Protein AF-A0A2U1V510-F1 (afdb_monomer_lite)

Organism: NCBI:txid568898

pLDDT: mean 92.37, std 9.39, range [43.78, 98.94]

Foldseek 3Di:
DAFEEAEPDLCPVCQVLLCVLLQHHGQEYEDEFAQQALCRLLVRLLCVLPPRCLPPPHAYAYERELHHPPDALQCLLVLVCLVSLLSSLCSCVVRGPDPAAHHYEYLAQLLDDPHRNNCVVVLSSLLSNLQSSQVSNVVNHPRYAYEDEHELDDDGDDSVSNDNDLVRHQEHEYEEEADVVVFPPDQLRSLVCQCPRPCHDVVSQVVQVVSVHAYEHSEYFYDALPNLLNLLVVLCSCVVGRYHYHYYHLDPVVHHGNLSVCPSVNVSVSNSVRRSDPPPPPPLQLLLQLLLDPVSLVVPQLDRVVSSVCCSNPVVVVVHDSRSADLQLLCVVDVVSCVVPPRDSSVSSNCCSVPVVVVVRGSPDPD

Secondary structure (DSSP, 8-state):
--EEEEE--S-GGGHHHHHHHHTS--SEEEEE---SSHHHHHHHHHHIIIIISTT--SEEEEE--SS-TT--HHHHHTTTTHHHHHHHHHHHHHT-SSSS-EEEEESTTTTSSSSTT--TT-HHHHHHHHHHHHHHHHTT-TTEEEEEEEE--SS---GGGG---TTT-SEEEEEEEE-TTTS-S-HHHHHHHHHHSTTSHHHHHHHHHTTT--EEEEEEEE-STT-HHHHHHHHHHHHHTTEEEEEEE---SSS----TTSSSHHHHHHHHHHHS-TT------HHHHHHT-HHHHHHHSS-HHHHHHHIIIIITTTT--S-SS-HHHHHHH-HHHHHHHTT-HHHHHHHIIIIITTTT---S---

Radius of gyration: 23.6 Å; chains: 1; bounding box: 66×41×68 Å

Structure (mmCIF, N/CA/C/O backbone):
data_AF-A0A2U1V510-F1
#
_entry.id   AF-A0A2U1V510-F1
#
loop_
_atom_site.group_PDB
_atom_site.id
_atom_site.type_symbol
_atom_site.label_atom_id
_atom_site.label_alt_id
_atom_site.label_comp_id
_atom_site.label_asym_id
_atom_site.label_entity_id
_atom_site.label_seq_id
_atom_site.pdbx_PDB_ins_code
_atom_site.Cartn_x
_atom_site.Cartn_y
_atom_site.Cartn_z
_atom_site.occupancy
_atom_site.B_iso_or_equiv
_atom_site.auth_seq_id
_atom_site.auth_comp_id
_atom_site.auth_asym_id
_atom_site.auth_atom_id
_atom_site.pdbx_PDB_model_num
ATOM 1 N N . MET A 1 1 ? -4.957 -11.998 9.331 1.00 77.25 1 MET A N 1
ATOM 2 C CA . MET A 1 1 ? -4.411 -10.864 10.100 1.00 77.25 1 MET A CA 1
ATOM 3 C C . MET A 1 1 ? -3.432 -10.185 9.178 1.00 77.25 1 MET A C 1
ATOM 5 O O . MET A 1 1 ? -2.563 -10.874 8.658 1.00 77.25 1 MET A O 1
ATOM 9 N N . THR A 1 2 ? -3.641 -8.901 8.938 1.00 93.25 2 THR A N 1
ATOM 10 C CA . THR A 1 2 ? -2.838 -8.077 8.035 1.00 93.25 2 THR A CA 1
ATOM 11 C C . THR A 1 2 ? -1.420 -7.946 8.567 1.00 93.25 2 THR A C 1
ATOM 13 O O . THR A 1 2 ? -1.242 -7.601 9.737 1.00 93.25 2 THR A O 1
ATOM 16 N N . GLN A 1 3 ? -0.421 -8.228 7.734 1.00 95.19 3 GLN A N 1
ATOM 17 C CA . GLN A 1 3 ? 0.977 -8.048 8.122 1.00 95.19 3 GLN A CA 1
ATOM 18 C C . GLN A 1 3 ? 1.302 -6.559 8.295 1.00 95.19 3 GLN A C 1
ATOM 20 O O . GLN A 1 3 ? 0.881 -5.724 7.489 1.00 95.19 3 GLN A O 1
ATOM 25 N N . LEU A 1 4 ? 2.055 -6.233 9.344 1.00 96.06 4 LEU A N 1
ATOM 26 C CA . LEU A 1 4 ? 2.541 -4.891 9.640 1.00 96.06 4 LEU A CA 1
ATOM 27 C C . LEU A 1 4 ? 3.957 -4.716 9.100 1.00 96.06 4 LEU A C 1
ATOM 29 O O . LEU A 1 4 ? 4.907 -5.294 9.622 1.00 96.06 4 LEU A O 1
ATOM 33 N N . GLY A 1 5 ? 4.075 -3.874 8.088 1.00 97.12 5 GLY A N 1
ATOM 34 C CA . GLY A 1 5 ? 5.316 -3.429 7.487 1.00 97.12 5 GLY A CA 1
ATOM 35 C C . GLY A 1 5 ? 5.720 -2.026 7.904 1.00 97.12 5 GLY A C 1
ATOM 36 O O . GLY A 1 5 ? 4.925 -1.249 8.447 1.00 97.12 5 GLY A O 1
ATOM 37 N N . VAL A 1 6 ? 6.968 -1.686 7.605 1.00 97.81 6 VAL A N 1
ATOM 38 C CA . VAL A 1 6 ? 7.490 -0.330 7.765 1.00 97.81 6 VAL A CA 1
ATOM 39 C C . VAL A 1 6 ? 8.482 0.006 6.656 1.00 97.81 6 VAL A C 1
ATOM 41 O O . VAL A 1 6 ? 9.314 -0.821 6.272 1.00 97.81 6 VAL A O 1
ATOM 44 N N . TYR A 1 7 ? 8.429 1.249 6.188 1.00 97.69 7 TYR A N 1
ATOM 45 C CA . TYR A 1 7 ? 9.490 1.882 5.420 1.00 97.69 7 TYR A CA 1
ATOM 46 C C . TYR A 1 7 ? 10.320 2.785 6.333 1.00 97.69 7 TYR A C 1
ATOM 48 O O . TYR A 1 7 ? 9.788 3.700 6.959 1.00 97.69 7 TYR A O 1
ATOM 56 N N . LEU A 1 8 ? 11.633 2.550 6.376 1.00 96.31 8 LEU A N 1
ATOM 57 C CA . LEU A 1 8 ? 12.596 3.317 7.184 1.00 96.31 8 LEU A CA 1
ATOM 58 C C . LEU A 1 8 ? 13.652 4.026 6.312 1.00 96.31 8 LEU A C 1
ATOM 60 O O . LEU A 1 8 ? 14.678 4.501 6.808 1.00 96.31 8 LEU A O 1
ATOM 64 N N . GLY A 1 9 ? 13.443 4.069 4.991 1.00 93.12 9 GLY A N 1
ATOM 65 C CA . GLY A 1 9 ? 14.487 4.431 4.030 1.00 93.12 9 GLY A CA 1
ATOM 66 C C . GLY A 1 9 ? 15.658 3.451 4.052 1.00 93.12 9 GLY A C 1
ATOM 67 O O . GLY A 1 9 ? 15.571 2.372 4.622 1.00 93.12 9 GLY A O 1
ATOM 68 N N . ASN A 1 10 ? 16.803 3.828 3.480 1.00 93.38 10 ASN A N 1
ATOM 69 C CA . ASN A 1 10 ? 18.007 2.983 3.468 1.00 93.38 10 ASN A CA 1
ATOM 70 C C . ASN A 1 10 ? 18.758 3.001 4.820 1.00 93.38 10 ASN A C 1
ATOM 72 O O . ASN A 1 10 ? 19.954 3.306 4.877 1.00 93.38 10 ASN A O 1
ATOM 76 N N . ARG A 1 11 ? 18.039 2.762 5.926 1.00 93.12 11 ARG A N 1
ATOM 77 C CA . ARG A 1 11 ? 18.507 2.940 7.311 1.00 93.12 11 ARG A CA 1
ATOM 78 C C . ARG A 1 11 ? 18.159 1.729 8.195 1.00 93.12 11 ARG A C 1
ATOM 80 O O . ARG A 1 11 ? 17.389 1.871 9.143 1.00 93.12 11 ARG A O 1
ATOM 87 N N . PRO A 1 12 ? 18.751 0.546 7.960 1.00 93.44 12 PRO A N 1
ATOM 88 C CA . PRO A 1 12 ? 18.482 -0.651 8.766 1.00 93.44 12 PRO A CA 1
ATOM 89 C C . PRO A 1 12 ? 18.772 -0.464 10.262 1.00 93.44 12 PRO A C 1
ATOM 91 O O . PRO A 1 12 ? 18.131 -1.089 11.102 1.00 93.44 12 PRO A O 1
ATOM 94 N N . GLN A 1 13 ? 19.689 0.440 10.622 1.00 92.94 13 GLN A N 1
ATOM 95 C CA . GLN A 1 13 ? 19.982 0.774 12.018 1.00 92.94 13 GLN A CA 1
ATOM 96 C C . GLN A 1 13 ? 18.810 1.424 12.774 1.00 92.94 13 GLN A C 1
ATOM 98 O O . GLN A 1 13 ? 18.837 1.447 14.003 1.00 92.94 13 GLN A O 1
ATOM 103 N N . ASP A 1 14 ? 17.811 1.963 12.069 1.00 94.81 14 ASP A N 1
ATOM 104 C CA . ASP A 1 14 ? 16.636 2.579 12.689 1.00 94.81 14 ASP A CA 1
ATOM 105 C C . ASP A 1 14 ? 15.584 1.519 13.084 1.00 94.81 14 ASP A C 1
ATOM 107 O O . ASP A 1 14 ? 14.744 1.794 13.940 1.00 94.81 14 ASP A O 1
ATOM 111 N N . LEU A 1 15 ? 15.650 0.294 12.536 1.00 95.81 15 LEU A N 1
ATOM 112 C CA . LEU A 1 15 ? 14.650 -0.752 12.782 1.00 95.81 15 LEU A CA 1
ATOM 113 C C . LEU A 1 15 ? 14.536 -1.163 14.261 1.00 95.81 15 LEU A C 1
ATOM 115 O O . LEU A 1 15 ? 13.413 -1.164 14.762 1.00 95.81 15 LEU A O 1
ATOM 119 N N . PRO A 1 16 ? 15.627 -1.452 15.004 1.00 95.56 16 PRO A N 1
ATOM 120 C CA . PRO A 1 16 ? 15.497 -1.816 16.416 1.00 95.56 16 PRO A CA 1
ATOM 121 C C . PRO A 1 16 ? 14.841 -0.715 17.258 1.00 95.56 16 PRO A C 1
ATOM 123 O O . PRO A 1 16 ? 14.064 -1.014 18.158 1.00 95.56 16 PRO A O 1
ATOM 126 N N . ALA A 1 17 ? 15.121 0.557 16.949 1.00 95.94 17 ALA A N 1
ATOM 127 C CA . ALA A 1 17 ? 14.507 1.688 17.639 1.00 95.94 17 ALA A CA 1
ATOM 128 C C . ALA A 1 17 ? 13.016 1.825 17.291 1.00 95.94 17 ALA A C 1
ATOM 130 O O . ALA A 1 17 ? 12.212 2.126 18.171 1.00 95.94 17 ALA A O 1
ATOM 131 N N . PHE A 1 18 ? 12.642 1.569 16.033 1.00 97.38 18 PHE A N 1
ATOM 132 C CA . PHE A 1 18 ? 11.244 1.537 15.608 1.00 97.38 18 PHE A CA 1
ATOM 133 C C . PHE A 1 18 ? 10.465 0.409 16.299 1.00 97.38 18 PHE A C 1
ATOM 135 O O . PHE A 1 18 ? 9.392 0.662 16.839 1.00 97.38 18 PHE A O 1
ATOM 142 N N . GLU A 1 19 ? 10.999 -0.815 16.336 1.00 96.56 19 GLU A N 1
ATOM 143 C CA . GLU A 1 19 ? 10.346 -1.962 16.990 1.00 96.56 19 GLU A CA 1
ATOM 144 C C . GLU A 1 19 ? 10.261 -1.785 18.518 1.00 96.56 19 GLU A C 1
ATOM 146 O O . GLU A 1 19 ? 9.246 -2.133 19.125 1.00 96.56 19 GLU A O 1
ATOM 151 N N . GLU A 1 20 ? 11.280 -1.187 19.151 1.00 96.69 20 GLU A N 1
ATOM 152 C CA . GLU A 1 20 ? 11.234 -0.815 20.573 1.00 96.69 20 GLU A CA 1
ATOM 153 C C . GLU A 1 20 ? 10.148 0.235 20.844 1.00 96.69 20 GLU A C 1
ATOM 155 O O . GLU A 1 20 ? 9.368 0.085 21.786 1.00 96.69 20 GLU A O 1
ATOM 160 N N . TRP A 1 21 ? 10.060 1.270 20.002 1.00 97.00 21 TRP A N 1
ATOM 161 C CA . TRP A 1 21 ? 9.021 2.298 20.086 1.00 97.00 21 TRP A CA 1
ATOM 162 C C . TRP A 1 21 ? 7.616 1.724 19.865 1.00 97.00 21 TRP A C 1
ATOM 164 O O . TRP A 1 21 ? 6.688 2.061 20.603 1.00 97.00 21 TRP A O 1
ATOM 174 N N . LEU A 1 22 ? 7.467 0.833 18.884 1.00 96.75 22 LEU A N 1
ATOM 175 C CA . LEU A 1 22 ? 6.211 0.159 18.571 1.00 96.75 22 LEU A CA 1
ATOM 176 C C . LEU A 1 22 ? 5.819 -0.863 19.647 1.00 96.75 22 LEU A C 1
ATOM 178 O O . LEU A 1 22 ? 4.643 -1.174 19.791 1.00 96.75 22 LEU A O 1
ATOM 182 N N . GLY A 1 23 ? 6.776 -1.401 20.403 1.00 94.81 23 GLY A N 1
ATOM 183 C CA . GLY A 1 23 ? 6.532 -2.435 21.410 1.00 94.81 23 GLY A CA 1
ATOM 184 C C . GLY A 1 23 ? 6.307 -3.837 20.832 1.00 94.81 23 GLY A C 1
ATOM 185 O O . GLY A 1 23 ? 5.919 -4.743 21.573 1.00 94.81 23 GLY A O 1
ATOM 186 N N . ARG A 1 24 ? 6.561 -4.034 19.532 1.00 93.69 24 ARG A N 1
ATOM 187 C CA . ARG A 1 24 ? 6.571 -5.339 18.855 1.00 93.69 24 ARG A CA 1
ATOM 188 C C . ARG A 1 24 ? 7.471 -5.309 17.625 1.00 93.69 24 ARG A C 1
ATOM 190 O O . ARG A 1 24 ? 7.747 -4.251 17.066 1.00 93.69 24 ARG A O 1
ATOM 197 N N . GLU A 1 25 ? 7.846 -6.498 17.177 1.00 94.75 25 GLU A N 1
ATOM 198 C CA . GLU A 1 25 ? 8.504 -6.688 15.889 1.00 94.75 25 GLU A CA 1
ATOM 199 C C . GLU A 1 25 ? 7.531 -6.425 14.730 1.00 94.75 25 GLU A C 1
ATOM 201 O O . GLU A 1 25 ? 6.331 -6.736 14.829 1.00 94.75 25 GLU A O 1
ATOM 206 N N . VAL A 1 26 ? 8.057 -5.854 13.644 1.00 95.38 26 VAL A N 1
ATOM 207 C CA . VAL A 1 26 ? 7.337 -5.744 12.368 1.00 95.38 26 VAL A CA 1
ATOM 208 C C . VAL A 1 26 ? 7.351 -7.092 11.652 1.00 95.38 26 VAL A C 1
ATOM 210 O O . VAL A 1 26 ? 8.260 -7.898 11.842 1.00 95.38 26 VAL A O 1
ATOM 213 N N . ASP A 1 27 ? 6.345 -7.342 10.822 1.00 94.25 27 ASP A N 1
ATOM 214 C CA . ASP A 1 27 ? 6.225 -8.586 10.064 1.00 94.25 27 ASP A CA 1
ATOM 215 C C . ASP A 1 27 ? 7.080 -8.538 8.781 1.00 94.25 27 ASP A C 1
ATOM 217 O O . ASP A 1 27 ? 7.634 -9.556 8.365 1.00 94.25 27 ASP A O 1
ATOM 221 N N . ASN A 1 28 ? 7.236 -7.355 8.174 1.00 94.38 28 ASN A N 1
ATOM 222 C CA . ASN A 1 28 ? 8.034 -7.161 6.962 1.00 94.38 28 ASN A CA 1
ATOM 223 C C . ASN A 1 28 ? 8.642 -5.746 6.860 1.00 94.38 28 ASN A C 1
ATOM 225 O O . ASN A 1 28 ? 8.325 -4.842 7.635 1.00 94.38 28 ASN A O 1
ATOM 229 N N . ILE A 1 29 ? 9.564 -5.576 5.913 1.00 95.75 29 ILE A N 1
ATOM 230 C CA . ILE A 1 29 ? 10.258 -4.317 5.629 1.00 95.75 29 ILE A CA 1
ATOM 231 C C . ILE A 1 29 ? 9.987 -3.925 4.185 1.00 95.75 29 ILE A C 1
ATOM 233 O O . ILE A 1 29 ? 10.215 -4.707 3.259 1.00 95.75 29 ILE A O 1
ATOM 237 N N . HIS A 1 30 ? 9.556 -2.687 3.988 1.00 97.12 30 HIS A N 1
ATOM 238 C CA . HIS A 1 30 ? 9.382 -2.118 2.662 1.00 97.12 30 HIS A CA 1
ATOM 239 C C . HIS A 1 30 ? 10.712 -1.575 2.139 1.00 97.12 30 HIS A C 1
ATOM 241 O O . HIS A 1 30 ? 11.371 -0.755 2.781 1.00 97.12 30 HIS A O 1
ATOM 247 N N . VAL A 1 31 ? 11.128 -2.064 0.970 1.00 96.69 31 VAL A N 1
ATOM 248 C CA . VAL A 1 31 ? 12.430 -1.767 0.363 1.00 96.69 31 VAL A CA 1
ATOM 249 C C . VAL A 1 31 ? 12.231 -1.213 -1.040 1.00 96.69 31 VAL A C 1
ATOM 251 O O . VAL A 1 31 ? 11.612 -1.851 -1.890 1.00 96.69 31 VAL A O 1
ATOM 254 N N . VAL A 1 32 ? 12.809 -0.043 -1.311 1.00 96.94 32 VAL A N 1
ATOM 255 C CA . VAL A 1 32 ? 12.663 0.662 -2.591 1.00 96.94 32 VAL A CA 1
ATOM 256 C C . VAL A 1 32 ? 14.000 0.697 -3.328 1.00 96.94 32 VAL A C 1
ATOM 258 O O . VAL A 1 32 ? 15.039 1.035 -2.758 1.00 96.94 32 VAL A O 1
ATOM 261 N N . SER A 1 33 ? 13.986 0.330 -4.610 1.00 97.69 33 SER A N 1
ATOM 262 C CA . SER A 1 33 ? 15.166 0.415 -5.481 1.00 97.69 33 SER A CA 1
ATOM 263 C C . SER A 1 33 ? 15.243 1.753 -6.222 1.00 97.69 33 SER A C 1
ATOM 265 O O . SER A 1 33 ? 14.228 2.391 -6.497 1.00 97.69 33 SER A O 1
ATOM 267 N N . GLY A 1 34 ? 16.462 2.165 -6.571 1.00 97.62 34 GLY A N 1
ATOM 268 C CA . GLY A 1 34 ? 16.728 3.350 -7.379 1.00 97.62 34 GLY A CA 1
ATOM 269 C C . GLY A 1 34 ? 16.206 3.214 -8.811 1.00 97.62 34 GLY A C 1
ATOM 270 O O . GLY A 1 34 ? 15.991 2.118 -9.323 1.00 97.62 34 GLY A O 1
ATOM 271 N N . PHE A 1 35 ? 15.984 4.347 -9.472 1.00 97.56 35 PHE A N 1
ATOM 272 C CA . PHE A 1 35 ? 15.441 4.407 -10.834 1.00 97.56 35 PHE A CA 1
ATOM 273 C C . PHE A 1 35 ? 16.129 5.456 -11.715 1.00 97.56 35 PHE A C 1
ATOM 275 O O . PHE A 1 35 ? 15.591 5.846 -12.750 1.00 97.56 35 PHE A O 1
ATOM 282 N N . GLN A 1 36 ? 17.328 5.923 -11.357 1.00 98.31 36 GLN A N 1
ATOM 283 C CA . GLN A 1 36 ? 18.041 6.948 -12.133 1.00 98.31 36 GLN A CA 1
ATOM 284 C C . GLN A 1 36 ? 18.541 6.433 -13.488 1.00 98.31 36 GLN A C 1
ATOM 286 O O . GLN A 1 36 ? 18.708 7.197 -14.435 1.00 98.31 36 GLN A O 1
ATOM 291 N N . SER A 1 37 ? 18.814 5.133 -13.587 1.00 98.69 37 SER A N 1
ATOM 292 C CA . SER A 1 37 ? 19.215 4.440 -14.812 1.00 98.69 37 SER A CA 1
ATOM 293 C C . SER A 1 37 ? 19.067 2.929 -14.624 1.00 98.69 37 SER A C 1
ATOM 295 O O . SER A 1 37 ? 18.834 2.460 -13.513 1.00 98.69 37 SER A O 1
ATOM 297 N N . TRP A 1 38 ? 19.265 2.136 -15.680 1.00 98.62 38 TRP A N 1
ATOM 298 C CA . TRP A 1 38 ? 19.317 0.674 -15.540 1.00 98.62 38 TRP A CA 1
ATOM 299 C C . TRP A 1 38 ? 20.442 0.193 -14.620 1.00 98.62 38 TRP A C 1
ATOM 301 O O . TRP A 1 38 ? 20.249 -0.784 -13.906 1.00 98.62 38 TRP A O 1
ATOM 311 N N . ALA A 1 39 ? 21.600 0.861 -14.647 1.00 98.62 39 ALA A N 1
ATOM 312 C CA . ALA A 1 39 ? 22.710 0.522 -13.761 1.00 98.62 39 ALA A CA 1
ATOM 313 C C . ALA A 1 39 ? 22.334 0.804 -12.302 1.00 98.62 39 ALA A C 1
ATOM 315 O O . ALA A 1 39 ? 22.464 -0.081 -11.470 1.00 98.62 39 ALA A O 1
ATOM 316 N N . ASP A 1 40 ? 21.776 1.990 -12.034 1.00 98.69 40 ASP A N 1
ATOM 317 C CA . ASP A 1 40 ? 21.287 2.377 -10.705 1.00 98.69 40 ASP A CA 1
ATOM 318 C C . ASP A 1 40 ? 20.252 1.382 -10.169 1.00 98.69 40 ASP A C 1
ATOM 320 O O . ASP A 1 40 ? 20.451 0.823 -9.100 1.00 98.69 40 ASP A O 1
ATOM 324 N N . LEU A 1 41 ? 19.218 1.069 -10.958 1.00 98.69 41 LEU A N 1
ATOM 325 C CA . LEU A 1 41 ? 18.172 0.118 -10.580 1.00 98.69 41 LEU A CA 1
ATOM 326 C C . LEU A 1 41 ? 18.735 -1.261 -10.212 1.00 98.69 41 LEU A C 1
ATOM 328 O O . LEU A 1 41 ? 18.413 -1.810 -9.156 1.00 98.69 41 LEU A O 1
ATOM 332 N N . ILE A 1 42 ? 19.588 -1.830 -11.065 1.00 98.69 42 ILE A N 1
ATOM 333 C CA . ILE A 1 42 ? 20.169 -3.159 -10.837 1.00 98.69 42 ILE A CA 1
ATOM 334 C C . ILE A 1 42 ? 21.120 -3.140 -9.636 1.00 98.69 42 ILE A C 1
ATOM 336 O O . ILE A 1 42 ? 21.042 -4.023 -8.777 1.00 98.69 42 ILE A O 1
ATOM 340 N N . ASP A 1 43 ? 22.000 -2.142 -9.550 1.00 98.50 43 ASP A N 1
ATOM 341 C CA . ASP A 1 43 ? 23.005 -2.060 -8.493 1.00 98.50 43 ASP A CA 1
ATOM 342 C C . ASP A 1 43 ? 22.367 -1.765 -7.133 1.00 98.50 43 ASP A C 1
ATOM 344 O O . ASP A 1 43 ? 22.734 -2.411 -6.152 1.00 98.50 43 ASP A O 1
ATOM 348 N N . SER A 1 44 ? 21.356 -0.892 -7.065 1.00 98.44 44 SER A N 1
ATOM 349 C CA . SER A 1 44 ? 20.613 -0.638 -5.827 1.00 98.44 44 SER A CA 1
ATOM 350 C C . SER A 1 44 ? 19.803 -1.853 -5.387 1.00 98.44 44 SER A C 1
ATOM 352 O O . SER A 1 44 ? 19.780 -2.161 -4.201 1.00 98.44 44 SER A O 1
ATOM 354 N N . THR A 1 45 ? 19.182 -2.585 -6.326 1.00 98.19 45 THR A N 1
ATOM 355 C CA . THR A 1 45 ? 18.449 -3.824 -5.999 1.00 98.19 45 THR A CA 1
ATOM 356 C C . THR A 1 45 ? 19.408 -4.849 -5.398 1.00 98.19 45 THR A C 1
ATOM 358 O O . THR A 1 45 ? 19.129 -5.448 -4.359 1.00 98.19 45 THR A O 1
ATOM 361 N N . ARG A 1 46 ? 20.583 -5.017 -6.021 1.00 97.75 46 ARG A N 1
ATOM 362 C CA . ARG A 1 46 ? 21.631 -5.919 -5.535 1.00 97.75 46 ARG A CA 1
ATOM 363 C C . ARG A 1 46 ? 22.141 -5.501 -4.165 1.00 97.75 46 ARG A C 1
ATOM 365 O O . ARG A 1 46 ? 22.248 -6.353 -3.292 1.00 97.75 46 ARG A O 1
ATOM 372 N N . TRP A 1 47 ? 22.445 -4.223 -3.984 1.00 97.62 47 TRP A N 1
ATOM 373 C CA . TRP A 1 47 ? 22.940 -3.685 -2.723 1.00 97.62 47 TRP A CA 1
ATOM 374 C C . TRP A 1 47 ? 21.917 -3.851 -1.596 1.00 97.62 47 TRP A C 1
ATOM 376 O O . TRP A 1 47 ? 22.259 -4.374 -0.538 1.00 97.62 47 TRP A O 1
ATOM 386 N N . ASN A 1 48 ? 20.649 -3.514 -1.844 1.00 96.25 48 ASN A N 1
ATOM 387 C CA . ASN A 1 48 ? 19.571 -3.696 -0.877 1.00 96.25 48 ASN A CA 1
ATOM 388 C C . ASN A 1 48 ? 19.443 -5.163 -0.433 1.00 96.25 48 ASN A C 1
ATOM 390 O O . ASN A 1 48 ? 19.426 -5.436 0.766 1.00 96.25 48 ASN A O 1
ATOM 394 N N . ALA A 1 49 ? 19.407 -6.100 -1.388 1.00 93.62 49 ALA A N 1
ATOM 395 C CA . ALA A 1 49 ? 19.201 -7.523 -1.111 1.00 93.62 49 ALA A CA 1
ATOM 396 C C . ALA A 1 49 ? 20.429 -8.232 -0.519 1.00 93.62 49 ALA A C 1
ATOM 398 O O . ALA A 1 49 ? 20.280 -9.123 0.312 1.00 93.62 49 ALA A O 1
ATOM 399 N N . ARG A 1 50 ? 21.644 -7.866 -0.949 1.00 92.88 50 ARG A N 1
ATOM 400 C CA . ARG A 1 50 ? 22.886 -8.560 -0.558 1.00 92.88 50 ARG A CA 1
ATOM 401 C C . ARG A 1 50 ? 23.617 -7.933 0.612 1.00 92.88 50 ARG A C 1
ATOM 403 O O . ARG A 1 50 ? 24.365 -8.637 1.281 1.00 92.88 50 ARG A O 1
ATOM 410 N N . GLU A 1 51 ? 23.477 -6.627 0.804 1.00 92.88 51 GLU A N 1
ATOM 411 C CA . GLU A 1 51 ? 24.345 -5.866 1.702 1.00 92.88 51 GLU A CA 1
ATOM 412 C C . GLU A 1 51 ? 23.545 -5.101 2.752 1.00 92.88 51 GLU A C 1
ATOM 414 O O . GLU A 1 51 ? 23.813 -5.261 3.938 1.00 92.88 51 GLU A O 1
ATOM 419 N N . LEU A 1 52 ? 22.552 -4.300 2.358 1.00 94.19 52 LEU A N 1
ATOM 420 C CA . LEU A 1 52 ? 21.898 -3.388 3.299 1.00 94.19 52 LEU A CA 1
ATOM 421 C C . LEU A 1 52 ? 20.974 -4.113 4.284 1.00 94.19 52 LEU A C 1
ATOM 423 O O . LEU A 1 52 ? 21.092 -3.913 5.490 1.00 94.19 52 LEU A O 1
ATOM 427 N N . TRP A 1 53 ? 20.069 -4.948 3.773 1.00 91.62 53 TRP A N 1
ATOM 428 C CA . TRP A 1 53 ? 19.009 -5.576 4.570 1.00 91.62 53 TRP A CA 1
ATOM 429 C C . TRP A 1 53 ? 19.246 -7.067 4.845 1.00 91.62 53 TRP A C 1
ATOM 431 O O . TRP A 1 53 ? 18.409 -7.749 5.430 1.00 91.62 53 TRP A O 1
ATOM 441 N N . HIS A 1 54 ? 20.401 -7.598 4.437 1.00 85.00 54 HIS A N 1
ATOM 442 C CA . HIS A 1 54 ? 20.675 -9.037 4.474 1.00 85.00 54 HIS A CA 1
ATOM 443 C C . HIS A 1 54 ? 20.788 -9.631 5.891 1.00 85.00 54 HIS A C 1
ATOM 445 O O . HIS A 1 54 ? 20.546 -10.822 6.067 1.00 85.00 54 HIS A O 1
ATOM 451 N N . GLU A 1 55 ? 21.159 -8.828 6.896 1.00 84.44 55 GLU A N 1
ATOM 452 C CA . GLU A 1 55 ? 21.243 -9.270 8.300 1.00 84.44 55 GLU A CA 1
ATOM 453 C C . GLU A 1 55 ? 19.924 -9.083 9.058 1.00 84.44 55 GLU A C 1
ATOM 455 O O . GLU A 1 55 ? 19.840 -9.419 10.239 1.00 84.44 55 GLU A O 1
ATOM 460 N N . THR A 1 56 ? 18.899 -8.532 8.407 1.00 85.19 56 THR A N 1
ATOM 461 C CA . THR A 1 56 ? 17.615 -8.238 9.033 1.00 85.19 56 THR A CA 1
ATOM 462 C C . THR A 1 56 ? 16.639 -9.388 8.774 1.00 85.19 56 THR A C 1
ATOM 464 O O . THR A 1 56 ? 16.189 -9.524 7.638 1.00 85.19 56 THR A O 1
ATOM 467 N N . PRO A 1 57 ? 16.300 -10.225 9.779 1.00 81.44 57 PRO A N 1
ATOM 468 C CA . PRO A 1 57 ? 15.499 -11.437 9.596 1.00 81.44 57 PRO A CA 1
ATOM 469 C C . PRO A 1 57 ? 14.002 -11.113 9.509 1.00 81.44 57 PRO A C 1
ATOM 471 O O . PRO A 1 57 ? 13.216 -11.466 10.394 1.00 81.44 57 PRO A O 1
ATOM 474 N N . ARG A 1 58 ? 13.618 -10.387 8.460 1.00 87.44 58 ARG A N 1
ATOM 475 C CA . ARG A 1 58 ? 12.242 -10.005 8.134 1.00 87.44 58 ARG A CA 1
ATOM 476 C C . ARG A 1 58 ? 11.986 -10.291 6.659 1.00 87.44 58 ARG A C 1
ATOM 478 O O . ARG A 1 58 ? 12.915 -10.276 5.848 1.00 87.44 58 ARG A O 1
ATOM 485 N N . ASP A 1 59 ? 10.727 -10.539 6.317 1.00 89.75 59 ASP A N 1
ATOM 486 C CA . ASP A 1 59 ? 10.331 -10.580 4.914 1.00 89.75 59 ASP A CA 1
ATOM 487 C C . ASP A 1 59 ? 10.452 -9.177 4.302 1.00 89.75 59 ASP A C 1
ATOM 489 O O . ASP A 1 59 ? 10.330 -8.160 4.990 1.00 89.75 59 ASP A O 1
ATOM 493 N N . HIS A 1 60 ? 10.720 -9.119 3.000 1.00 93.06 60 HIS A N 1
ATOM 494 C CA . HIS A 1 60 ? 10.919 -7.866 2.278 1.00 93.06 60 HIS A CA 1
ATOM 495 C C . HIS A 1 60 ? 9.831 -7.673 1.233 1.00 93.06 60 HIS A C 1
ATOM 497 O O . HIS A 1 60 ? 9.631 -8.536 0.377 1.00 93.06 60 HIS A O 1
ATOM 503 N N . GLN A 1 61 ? 9.204 -6.503 1.269 1.00 94.88 61 GLN A N 1
ATOM 504 C CA . GLN A 1 61 ? 8.297 -6.023 0.235 1.00 94.88 61 GLN A CA 1
ATOM 505 C C . GLN A 1 61 ? 9.093 -5.166 -0.742 1.00 94.88 61 GLN A C 1
ATOM 507 O O . GLN A 1 61 ? 9.537 -4.062 -0.410 1.00 94.88 61 GLN A O 1
ATOM 512 N N . TRP A 1 62 ? 9.320 -5.691 -1.943 1.00 97.62 62 TRP A N 1
ATOM 513 C CA . TRP A 1 62 ? 10.226 -5.084 -2.911 1.00 97.62 62 TRP A CA 1
ATOM 514 C C . TRP A 1 62 ? 9.489 -4.139 -3.847 1.00 97.62 62 TRP A C 1
ATOM 516 O O . TRP A 1 62 ? 8.745 -4.576 -4.719 1.00 97.62 62 TRP A O 1
ATOM 526 N N . SER A 1 63 ? 9.769 -2.845 -3.744 1.00 98.44 63 SER A N 1
ATOM 527 C CA . SER A 1 63 ? 9.371 -1.866 -4.756 1.00 98.44 63 SER A CA 1
ATOM 528 C C . SER A 1 63 ? 10.450 -1.758 -5.823 1.00 98.44 63 SER A C 1
ATOM 530 O O . SER A 1 63 ? 11.502 -1.134 -5.634 1.00 98.44 63 SER A O 1
ATOM 532 N N . ILE A 1 64 ? 10.190 -2.421 -6.949 1.00 98.69 64 ILE A N 1
ATOM 533 C CA . ILE A 1 64 ? 11.081 -2.503 -8.104 1.00 98.69 64 ILE A CA 1
ATOM 534 C C . ILE A 1 64 ? 10.477 -1.680 -9.249 1.00 98.69 64 ILE A C 1
ATOM 536 O O . ILE A 1 64 ? 9.442 -2.068 -9.797 1.00 98.69 64 ILE A O 1
ATOM 540 N N . PRO A 1 65 ? 11.100 -0.554 -9.636 1.00 98.69 65 PRO A N 1
ATOM 541 C CA . PRO A 1 65 ? 10.676 0.259 -10.771 1.00 98.69 65 PRO A CA 1
ATOM 542 C C . PRO A 1 65 ? 10.379 -0.564 -12.027 1.00 98.69 65 PRO A C 1
ATOM 544 O O . PRO A 1 65 ? 11.176 -1.417 -12.423 1.00 98.69 65 PRO A O 1
ATOM 547 N N . LEU A 1 66 ? 9.259 -0.263 -12.692 1.00 98.81 66 LEU A N 1
ATOM 548 C CA . LEU A 1 66 ? 8.908 -0.914 -13.959 1.00 98.81 66 LEU A CA 1
ATOM 549 C C . LEU A 1 66 ? 9.920 -0.551 -15.057 1.00 98.81 66 LEU A C 1
ATOM 551 O O . LEU A 1 66 ? 10.318 -1.389 -15.871 1.00 98.81 66 LEU A O 1
ATOM 555 N N . ILE A 1 67 ? 10.372 0.705 -15.041 1.00 98.88 67 ILE A N 1
ATOM 556 C CA . ILE A 1 67 ? 11.424 1.261 -15.893 1.00 98.88 67 ILE A CA 1
ATOM 557 C C . ILE A 1 67 ? 12.176 2.378 -15.143 1.00 98.88 67 ILE A C 1
ATOM 559 O O . ILE A 1 67 ? 11.576 3.069 -14.326 1.00 98.88 67 ILE A O 1
ATOM 563 N N . PRO A 1 68 ? 13.476 2.596 -15.398 1.00 98.69 68 PRO A N 1
ATOM 564 C CA . PRO A 1 68 ? 14.197 3.757 -14.882 1.00 98.69 68 PRO A CA 1
ATOM 565 C C . PRO A 1 68 ? 14.008 4.999 -15.772 1.00 98.69 68 PRO A C 1
ATOM 567 O O . PRO A 1 68 ? 13.465 4.925 -16.876 1.00 98.69 68 PRO A O 1
ATOM 570 N N . LEU A 1 69 ? 14.540 6.144 -15.338 1.00 98.44 69 LEU A N 1
ATOM 571 C CA . LEU A 1 69 ? 14.645 7.348 -16.163 1.00 98.44 69 LEU A CA 1
ATOM 572 C C . LEU A 1 69 ? 15.372 7.059 -17.490 1.00 98.44 69 LEU A C 1
ATOM 574 O O . LEU A 1 69 ? 16.393 6.368 -17.539 1.00 98.44 69 LEU A O 1
ATOM 578 N N . GLY A 1 70 ? 14.833 7.614 -18.578 1.00 97.31 70 GLY A N 1
ATOM 579 C CA . GLY A 1 70 ? 15.358 7.458 -19.939 1.00 97.31 70 GLY A CA 1
ATOM 580 C C . GLY A 1 70 ? 14.928 6.179 -20.669 1.00 97.31 70 GLY A C 1
ATOM 581 O O . GLY A 1 70 ? 15.184 6.077 -21.866 1.00 97.31 70 GLY A O 1
ATOM 582 N N . ALA A 1 71 ? 14.276 5.231 -19.989 1.00 98.56 71 ALA A N 1
ATOM 583 C CA . ALA A 1 71 ? 13.559 4.118 -20.613 1.00 98.56 71 ALA A CA 1
ATOM 584 C C . ALA A 1 71 ? 12.095 4.504 -20.901 1.00 98.56 71 ALA A C 1
ATOM 586 O O . ALA A 1 71 ? 11.614 5.524 -20.407 1.00 98.56 71 ALA A O 1
ATOM 587 N N . THR A 1 72 ? 11.389 3.705 -21.707 1.00 98.75 72 THR A N 1
ATOM 588 C CA . THR A 1 72 ? 9.984 3.966 -22.080 1.00 98.75 72 THR A CA 1
ATOM 589 C C . THR A 1 72 ? 9.093 2.750 -21.845 1.00 98.75 72 THR A C 1
ATOM 591 O O . THR A 1 72 ? 9.552 1.605 -21.939 1.00 98.75 72 THR A O 1
ATOM 594 N N . LEU A 1 73 ? 7.810 2.991 -21.555 1.00 98.88 73 LEU A N 1
ATOM 595 C CA . LEU A 1 73 ? 6.814 1.927 -21.403 1.00 98.88 73 LEU A CA 1
ATOM 596 C C . LEU A 1 73 ? 6.607 1.176 -22.723 1.00 98.88 73 LEU A C 1
ATOM 598 O O . LEU A 1 73 ? 6.425 -0.037 -22.719 1.00 98.88 73 LEU A O 1
ATOM 602 N N . GLU A 1 74 ? 6.701 1.860 -23.862 1.00 98.81 74 GLU A N 1
ATOM 603 C CA . GLU A 1 74 ? 6.560 1.262 -25.190 1.00 98.81 74 GLU A CA 1
ATOM 604 C C . GLU A 1 74 ? 7.664 0.244 -25.470 1.00 98.81 74 GLU A C 1
ATOM 606 O O . GLU A 1 74 ? 7.388 -0.869 -25.917 1.00 98.81 74 GLU A O 1
ATOM 611 N N . GLU A 1 75 ? 8.921 0.587 -25.183 1.00 98.88 75 GLU A N 1
ATOM 612 C CA . GLU A 1 75 ? 10.028 -0.359 -25.334 1.00 98.88 75 GLU A CA 1
ATOM 613 C C . GLU A 1 75 ? 9.876 -1.536 -24.363 1.00 98.88 75 GLU A C 1
ATOM 615 O O . GLU A 1 75 ? 10.045 -2.693 -24.769 1.00 98.88 75 GLU A O 1
ATOM 620 N N . ALA A 1 76 ? 9.486 -1.265 -23.113 1.00 98.88 76 ALA A N 1
ATOM 621 C CA . ALA A 1 76 ? 9.212 -2.301 -22.122 1.00 98.88 76 ALA A CA 1
ATOM 622 C C . ALA A 1 76 ? 8.111 -3.267 -22.593 1.00 98.88 76 ALA A C 1
ATOM 624 O O . ALA A 1 76 ? 8.306 -4.481 -22.528 1.00 98.88 76 ALA A O 1
ATOM 625 N N . ALA A 1 77 ? 7.017 -2.756 -23.165 1.00 98.88 77 ALA A N 1
ATOM 626 C CA . ALA A 1 77 ? 5.896 -3.544 -23.678 1.00 98.88 77 ALA A CA 1
ATOM 627 C C . ALA A 1 77 ? 6.278 -4.495 -24.823 1.00 98.88 77 ALA A C 1
ATOM 629 O O . ALA A 1 77 ? 5.666 -5.551 -24.989 1.00 98.88 77 ALA A O 1
ATOM 630 N N . THR A 1 78 ? 7.322 -4.166 -25.592 1.00 98.75 78 THR A N 1
ATOM 631 C CA . THR A 1 78 ? 7.868 -5.060 -26.632 1.00 98.75 78 THR A CA 1
ATOM 632 C C . THR A 1 78 ? 8.802 -6.148 -26.089 1.00 98.75 78 THR A C 1
ATOM 634 O O . THR A 1 78 ? 9.257 -7.005 -26.848 1.00 98.75 78 THR A O 1
ATOM 637 N N . GLY A 1 79 ? 9.107 -6.123 -24.788 1.00 98.75 79 GLY A N 1
ATOM 638 C CA . GLY A 1 79 ? 10.037 -7.042 -24.134 1.00 98.75 79 GLY A CA 1
ATOM 639 C C . GLY A 1 79 ? 11.512 -6.648 -24.270 1.00 98.75 79 GLY A C 1
ATOM 640 O O . GLY A 1 79 ? 12.398 -7.463 -23.992 1.00 98.75 79 GLY A O 1
ATOM 641 N N . ALA A 1 80 ?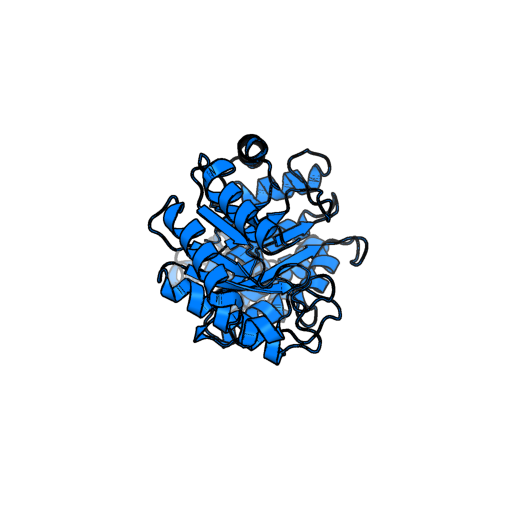 11.810 -5.405 -24.676 1.00 98.81 80 ALA A N 1
ATOM 642 C CA . ALA A 1 80 ? 13.179 -4.921 -24.890 1.00 98.81 80 ALA A CA 1
ATOM 643 C C . ALA A 1 80 ? 14.065 -5.007 -23.631 1.00 98.81 80 ALA A C 1
ATOM 645 O O . ALA A 1 80 ? 15.296 -5.033 -23.724 1.00 98.81 80 ALA A O 1
ATOM 646 N N . TYR A 1 81 ? 13.448 -5.069 -22.448 1.00 98.81 81 TYR A N 1
ATOM 647 C CA . TYR A 1 81 ? 14.130 -5.059 -21.156 1.00 98.81 81 TYR A CA 1
ATOM 648 C C . TYR A 1 81 ? 14.055 -6.390 -20.391 1.00 98.81 81 TYR A C 1
ATOM 650 O O . TYR A 1 81 ? 14.612 -6.489 -19.301 1.00 98.81 81 TYR A O 1
ATOM 658 N N . ASN A 1 82 ? 13.486 -7.450 -20.977 1.00 98.94 82 ASN A N 1
ATOM 659 C CA . ASN A 1 82 ? 13.264 -8.736 -20.293 1.00 9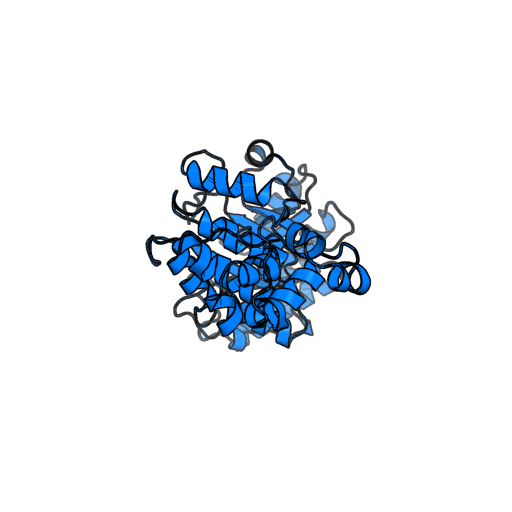8.94 82 ASN A CA 1
ATOM 660 C C . ASN A 1 82 ? 14.540 -9.371 -19.728 1.00 98.94 82 ASN A C 1
ATOM 662 O O . ASN A 1 82 ? 14.504 -10.034 -18.697 1.00 98.94 82 ASN A O 1
ATOM 666 N N . ALA A 1 83 ? 15.688 -9.181 -20.386 1.00 98.88 83 ALA A N 1
ATOM 667 C CA . ALA A 1 83 ? 16.965 -9.658 -19.854 1.00 98.88 83 ALA A CA 1
ATOM 668 C C . ALA A 1 83 ? 17.324 -8.984 -18.517 1.00 98.88 83 ALA A C 1
ATOM 670 O O . ALA A 1 83 ? 17.804 -9.658 -17.612 1.00 98.88 83 ALA A O 1
ATOM 671 N N . ARG A 1 84 ? 17.032 -7.684 -18.377 1.00 98.81 84 ARG A N 1
ATOM 672 C CA . ARG A 1 84 ? 17.261 -6.917 -17.145 1.00 98.81 84 ARG A CA 1
ATOM 673 C C . ARG A 1 84 ? 16.251 -7.287 -16.064 1.00 98.81 84 ARG A C 1
ATOM 675 O O . ARG A 1 84 ? 16.637 -7.466 -14.919 1.00 98.81 84 ARG A O 1
ATOM 682 N N . TYR A 1 85 ? 14.987 -7.498 -16.432 1.00 98.94 85 TYR A N 1
ATOM 683 C CA . TYR A 1 85 ? 13.973 -7.996 -15.496 1.00 98.94 85 TYR A CA 1
ATOM 684 C C . TYR A 1 85 ? 14.344 -9.369 -14.923 1.00 98.94 85 TYR A C 1
ATOM 686 O O . TYR A 1 85 ? 14.248 -9.574 -13.718 1.00 98.94 85 TYR A O 1
ATOM 694 N N . ARG A 1 86 ? 14.866 -10.288 -15.748 1.00 98.94 86 ARG A N 1
ATOM 695 C CA . ARG A 1 86 ? 15.380 -11.579 -15.253 1.00 98.94 86 ARG A CA 1
ATOM 696 C C . ARG A 1 86 ? 16.597 -11.429 -14.343 1.00 98.94 86 ARG A C 1
ATOM 698 O O . ARG A 1 86 ? 16.747 -12.216 -13.413 1.00 98.94 86 ARG A O 1
ATOM 705 N N . GLU A 1 87 ? 17.465 -10.452 -14.594 1.00 98.88 87 GLU A N 1
ATOM 706 C CA . GLU A 1 87 ? 18.595 -10.156 -13.705 1.00 98.88 87 GLU A CA 1
ATOM 707 C C . GLU A 1 87 ? 18.111 -9.678 -12.330 1.00 98.88 87 GLU A C 1
ATOM 709 O O . GLU A 1 87 ? 18.553 -10.218 -11.319 1.00 98.88 87 GLU A O 1
ATOM 714 N N . LEU A 1 88 ? 17.148 -8.750 -12.286 1.00 98.88 88 LEU A N 1
ATOM 715 C CA . LEU A 1 88 ? 16.513 -8.295 -11.042 1.00 98.88 88 LEU A CA 1
ATOM 716 C C . LEU A 1 88 ? 15.859 -9.460 -10.288 1.00 98.88 88 LEU A C 1
ATOM 718 O O . LEU A 1 88 ? 16.136 -9.660 -9.108 1.00 98.88 88 LEU A O 1
ATOM 722 N N . ALA A 1 89 ? 15.069 -10.285 -10.979 1.00 98.81 89 ALA A N 1
ATOM 723 C CA . ALA A 1 89 ? 14.451 -11.472 -10.392 1.00 98.81 89 ALA A CA 1
ATOM 724 C C . ALA A 1 89 ? 15.497 -12.452 -9.828 1.00 98.81 89 ALA A C 1
ATOM 726 O O . ALA A 1 89 ? 15.343 -12.962 -8.722 1.00 98.81 89 ALA A O 1
ATOM 727 N N . THR A 1 90 ? 16.598 -12.677 -10.554 1.00 98.75 90 THR A N 1
ATOM 728 C CA . THR A 1 90 ? 17.701 -13.544 -10.103 1.00 98.75 90 THR A CA 1
ATOM 729 C C . THR A 1 90 ? 18.362 -12.982 -8.842 1.00 98.75 90 THR A C 1
ATOM 731 O O . THR A 1 90 ? 18.624 -13.722 -7.899 1.00 98.75 90 THR A O 1
ATOM 734 N N . ILE A 1 91 ? 18.582 -11.665 -8.783 1.00 98.19 91 ILE A N 1
ATOM 735 C CA . ILE A 1 91 ? 19.112 -10.999 -7.589 1.00 98.19 91 ILE A CA 1
ATOM 736 C C . ILE A 1 91 ? 18.192 -11.237 -6.388 1.00 98.19 91 ILE A C 1
ATOM 738 O O . ILE A 1 91 ? 18.687 -11.623 -5.331 1.00 98.19 91 ILE A O 1
ATOM 742 N N . LEU A 1 92 ? 16.880 -11.038 -6.533 1.00 97.00 92 LEU A N 1
ATOM 743 C CA . LEU A 1 92 ? 15.948 -11.194 -5.414 1.00 97.00 92 LEU A CA 1
ATOM 744 C C . LEU A 1 92 ? 15.834 -12.649 -4.947 1.00 97.00 92 LEU A C 1
ATOM 746 O O . LEU A 1 92 ? 15.894 -12.902 -3.747 1.00 97.00 92 LEU A O 1
ATOM 750 N N . ILE A 1 93 ? 15.726 -13.616 -5.865 1.00 95.81 93 ILE A N 1
ATOM 751 C CA . ILE A 1 93 ? 15.571 -15.028 -5.482 1.00 95.81 93 ILE A CA 1
ATOM 752 C C . ILE A 1 93 ? 16.837 -15.596 -4.830 1.00 95.81 93 ILE A C 1
ATOM 754 O O . ILE A 1 93 ? 16.740 -16.326 -3.848 1.00 95.81 93 ILE A O 1
ATOM 758 N N . GLU A 1 94 ? 18.028 -15.235 -5.323 1.00 94.75 94 GLU A N 1
ATOM 759 C CA . GLU A 1 94 ? 19.305 -15.706 -4.764 1.00 94.75 94 GLU A CA 1
ATOM 760 C C . GLU A 1 94 ? 19.588 -15.155 -3.362 1.00 94.75 94 GLU A C 1
ATOM 762 O O . GLU A 1 94 ? 20.440 -15.697 -2.661 1.00 94.75 94 GLU A O 1
ATOM 767 N N . ASN A 1 95 ? 18.914 -14.069 -2.972 1.00 92.62 95 ASN A N 1
ATOM 768 C CA . ASN A 1 95 ? 19.129 -13.370 -1.702 1.00 92.62 95 ASN A CA 1
ATOM 769 C C . ASN A 1 95 ? 17.857 -13.306 -0.848 1.00 92.62 95 ASN A C 1
ATOM 771 O O . ASN A 1 95 ? 17.795 -12.560 0.126 1.00 92.62 95 ASN A O 1
ATOM 775 N N . SER A 1 96 ? 16.842 -14.097 -1.202 1.00 90.31 96 SER A N 1
ATOM 776 C CA . SER A 1 96 ? 15.663 -14.274 -0.367 1.00 90.31 96 SER A CA 1
ATOM 777 C C . SER A 1 96 ? 16.055 -15.004 0.915 1.00 90.31 96 SER A C 1
ATOM 779 O O . SER A 1 96 ? 16.761 -16.012 0.877 1.00 90.31 96 SER A O 1
ATOM 781 N N . GLN A 1 97 ? 15.601 -14.489 2.056 1.00 83.62 97 GLN A N 1
ATOM 782 C CA . GLN A 1 97 ? 15.905 -15.071 3.366 1.00 83.62 97 GLN A CA 1
ATOM 783 C C . GLN A 1 97 ? 14.971 -16.229 3.739 1.00 83.62 97 GLN A C 1
ATOM 785 O O . GLN A 1 97 ? 15.246 -16.965 4.687 1.00 83.62 97 GLN A O 1
ATOM 790 N N . THR A 1 98 ? 13.875 -16.403 2.999 1.00 85.06 98 THR A N 1
ATOM 791 C CA . THR A 1 98 ? 12.871 -17.440 3.238 1.00 85.06 98 THR A CA 1
ATOM 792 C C . THR A 1 98 ? 12.670 -18.284 1.982 1.00 85.06 98 THR A C 1
ATOM 794 O O . THR A 1 98 ? 13.104 -17.918 0.891 1.00 85.06 98 THR A O 1
ATOM 797 N N . ASP A 1 99 ? 12.001 -19.429 2.124 1.00 88.12 99 ASP A N 1
ATOM 798 C CA . ASP A 1 99 ? 11.514 -20.231 0.990 1.00 88.12 99 ASP A CA 1
ATOM 799 C C . ASP A 1 99 ? 10.092 -19.815 0.555 1.00 88.12 99 ASP A C 1
ATOM 801 O O . ASP A 1 99 ? 9.507 -20.426 -0.340 1.00 88.12 99 ASP A O 1
ATOM 805 N N . GLY A 1 100 ? 9.521 -18.789 1.198 1.00 92.19 100 GLY A N 1
ATOM 806 C CA . GLY A 1 100 ? 8.149 -18.329 0.992 1.00 92.19 100 GLY A CA 1
ATOM 807 C C . GLY A 1 100 ? 7.958 -17.445 -0.247 1.00 92.19 100 GLY A C 1
ATOM 808 O O . GLY A 1 100 ? 8.887 -17.267 -1.044 1.00 92.19 100 GLY A O 1
ATOM 809 N N . PRO A 1 101 ? 6.748 -16.897 -0.432 1.00 95.62 101 PRO A N 1
ATOM 810 C CA . PRO A 1 101 ? 6.482 -15.903 -1.466 1.00 95.62 101 PRO A CA 1
ATOM 811 C C . PRO A 1 101 ? 7.412 -14.684 -1.367 1.00 95.62 101 PRO A C 1
ATOM 813 O O . PRO A 1 101 ? 7.898 -14.354 -0.288 1.00 95.62 101 PRO A O 1
ATOM 816 N N . ILE A 1 102 ? 7.677 -14.032 -2.500 1.00 96.81 102 ILE A N 1
ATOM 817 C CA . ILE A 1 102 ? 8.439 -12.780 -2.574 1.00 96.81 102 ILE A CA 1
ATOM 818 C C . ILE A 1 102 ? 7.526 -11.716 -3.169 1.00 96.81 102 ILE A C 1
ATOM 820 O O . ILE A 1 102 ? 7.253 -11.744 -4.373 1.00 96.81 102 ILE A O 1
ATOM 824 N N . ASP A 1 103 ? 7.083 -10.786 -2.331 1.00 97.50 103 ASP A N 1
ATOM 825 C CA . ASP A 1 103 ? 6.199 -9.700 -2.740 1.00 97.50 103 ASP A CA 1
ATOM 826 C C . ASP A 1 103 ? 6.977 -8.645 -3.535 1.00 97.50 103 ASP A C 1
ATOM 828 O O . ASP A 1 103 ? 7.991 -8.102 -3.078 1.00 97.50 103 ASP A O 1
ATOM 832 N N . VAL A 1 104 ? 6.506 -8.368 -4.752 1.00 98.62 104 VAL A N 1
ATOM 833 C CA . VAL A 1 104 ? 7.087 -7.389 -5.673 1.00 98.62 104 VAL A CA 1
ATOM 834 C C . VAL A 1 104 ? 6.014 -6.405 -6.118 1.00 98.62 104 VAL A C 1
ATOM 836 O O . VAL A 1 104 ? 5.085 -6.745 -6.853 1.00 98.62 104 VAL A O 1
ATOM 839 N N . ARG A 1 105 ? 6.206 -5.147 -5.735 1.00 98.69 105 ARG A N 1
ATOM 840 C CA . ARG A 1 105 ? 5.463 -3.991 -6.226 1.00 98.69 105 ARG A CA 1
ATOM 841 C C . ARG A 1 105 ? 6.219 -3.364 -7.385 1.00 98.69 105 ARG A C 1
ATOM 843 O O . ARG A 1 105 ? 7.384 -2.990 -7.245 1.00 98.69 105 ARG A O 1
ATOM 850 N N . THR A 1 106 ? 5.573 -3.224 -8.538 1.00 98.69 106 THR A N 1
ATOM 851 C CA . THR A 1 106 ? 6.186 -2.578 -9.706 1.00 98.69 106 THR A CA 1
ATOM 852 C C . THR A 1 106 ? 5.250 -1.579 -10.356 1.00 98.69 106 THR A C 1
ATOM 854 O O . THR A 1 106 ? 4.034 -1.749 -10.342 1.00 98.69 106 THR A O 1
ATOM 857 N N . GLY A 1 107 ? 5.831 -0.516 -10.916 1.00 98.00 107 GLY A N 1
ATOM 858 C CA . GLY A 1 107 ? 5.078 0.543 -11.581 1.00 98.00 107 GLY A CA 1
ATOM 859 C C . GLY A 1 107 ? 4.019 1.174 -10.677 1.00 98.00 107 GLY A C 1
ATOM 860 O O . GLY A 1 107 ? 2.911 1.403 -11.149 1.00 98.00 107 GLY A O 1
ATOM 861 N N . TRP A 1 108 ? 4.334 1.377 -9.394 1.00 97.69 108 TRP A N 1
ATOM 862 C CA . TRP A 1 108 ? 3.410 1.938 -8.407 1.00 97.69 108 TRP A CA 1
ATOM 863 C C . TRP A 1 108 ? 2.988 3.360 -8.764 1.00 97.69 108 TRP A C 1
ATOM 865 O O . TRP A 1 108 ? 3.712 4.062 -9.475 1.00 97.69 108 TRP A O 1
ATOM 875 N N . GLU A 1 109 ? 1.812 3.766 -8.287 1.00 97.12 109 GLU A N 1
ATOM 876 C CA . GLU A 1 109 ? 1.259 5.109 -8.502 1.00 97.12 109 GLU A CA 1
ATOM 877 C C . GLU A 1 109 ? 1.224 5.547 -9.979 1.00 97.12 109 GLU A C 1
ATOM 879 O O . GLU A 1 109 ? 1.253 6.733 -10.309 1.00 97.12 109 GLU A O 1
ATOM 884 N N . PHE A 1 110 ? 1.144 4.588 -10.906 1.00 98.06 110 PHE A N 1
ATOM 885 C CA . PHE A 1 110 ? 1.165 4.845 -12.350 1.00 98.06 110 PHE A CA 1
ATOM 886 C C . PHE A 1 110 ? 0.027 5.760 -12.822 1.00 98.06 110 PHE A C 1
ATOM 888 O O . PHE A 1 110 ? 0.092 6.312 -13.921 1.00 98.06 110 PHE A O 1
ATOM 895 N N . ASN A 1 111 ? -1.039 5.881 -12.027 1.00 97.06 111 ASN A N 1
ATOM 896 C CA . ASN A 1 111 ? -2.183 6.739 -12.297 1.00 97.06 111 ASN A CA 1
ATOM 897 C C . ASN A 1 111 ? -1.918 8.230 -11.998 1.00 97.06 111 ASN A C 1
ATOM 899 O O . ASN A 1 111 ? -2.778 9.054 -12.324 1.00 97.06 111 ASN A O 1
ATOM 903 N N . GLY A 1 112 ? -0.755 8.571 -11.430 1.00 95.19 112 GLY A N 1
ATOM 904 C CA . GLY A 1 112 ? -0.191 9.921 -11.321 1.00 95.19 112 GLY A CA 1
ATOM 905 C C . GLY A 1 112 ? 0.824 10.251 -12.428 1.00 95.19 112 GLY A C 1
ATOM 906 O O . GLY A 1 112 ? 1.141 9.404 -13.263 1.00 95.19 112 GLY A O 1
ATOM 907 N N . ASP A 1 113 ? 1.344 11.484 -12.464 1.00 94.12 113 ASP A N 1
ATOM 908 C CA . ASP A 1 113 ? 2.243 11.999 -13.522 1.00 94.12 113 ASP A CA 1
ATOM 909 C C . ASP A 1 113 ? 3.706 12.221 -13.079 1.00 94.12 113 ASP A C 1
ATOM 911 O O . ASP A 1 113 ? 4.523 12.738 -13.845 1.00 94.12 113 ASP A O 1
ATOM 915 N N . TRP A 1 114 ? 4.062 11.816 -11.857 1.00 94.00 114 TRP A N 1
ATOM 916 C CA . TRP A 1 114 ? 5.359 12.120 -11.235 1.00 94.00 114 TRP A CA 1
ATOM 917 C C . TRP A 1 114 ? 6.452 11.060 -11.437 1.00 94.00 114 TRP A C 1
ATOM 919 O O . TRP A 1 114 ? 7.629 11.355 -11.215 1.00 94.00 114 TRP A O 1
ATOM 929 N N . PHE A 1 115 ? 6.107 9.852 -11.892 1.00 97.00 115 PHE A N 1
ATOM 930 C CA . PHE A 1 115 ? 7.071 8.779 -12.161 1.00 97.00 115 PHE A CA 1
ATOM 931 C C . PHE A 1 115 ? 7.296 8.530 -13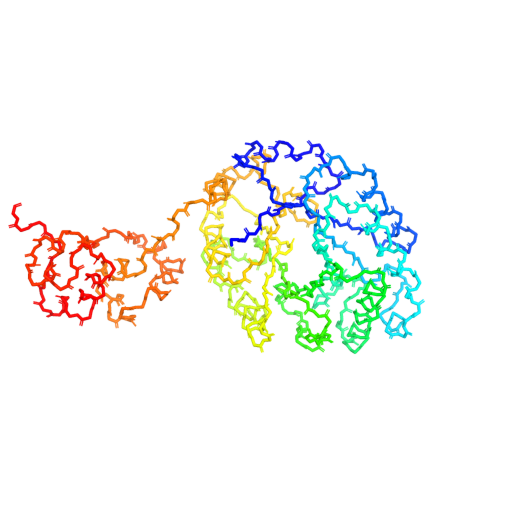.659 1.00 97.00 115 PHE A C 1
ATOM 933 O O . PHE A 1 115 ? 6.382 8.714 -14.465 1.00 97.00 115 PHE A O 1
ATOM 940 N N . PRO A 1 116 ? 8.483 8.026 -14.065 1.00 97.75 116 PRO A N 1
ATOM 941 C CA . PRO A 1 116 ? 8.763 7.729 -15.472 1.00 97.75 116 PRO A CA 1
ATOM 942 C C . PRO A 1 116 ? 7.901 6.596 -16.052 1.00 97.75 116 PRO A C 1
ATOM 944 O O . PRO A 1 116 ? 7.859 6.438 -17.267 1.00 97.75 116 PRO A O 1
ATOM 947 N N . TRP A 1 117 ? 7.216 5.823 -15.206 1.00 98.31 117 TRP A N 1
ATOM 948 C CA . TRP A 1 117 ? 6.258 4.777 -15.582 1.00 98.31 117 TRP A CA 1
ATOM 949 C C . TRP A 1 117 ? 4.791 5.215 -15.451 1.00 98.31 117 TRP A C 1
ATOM 951 O O . TRP A 1 117 ? 3.918 4.353 -15.354 1.00 98.31 117 TRP A O 1
ATOM 961 N N . SER A 1 118 ? 4.502 6.522 -15.435 1.00 97.81 118 SER A N 1
ATOM 962 C CA . SER A 1 118 ? 3.123 7.022 -15.524 1.00 97.81 118 SER A CA 1
ATOM 963 C C . SER A 1 118 ? 2.406 6.407 -16.730 1.00 97.81 118 SER A C 1
ATOM 965 O O . SER A 1 118 ? 2.929 6.419 -17.846 1.00 97.81 118 SER A O 1
ATOM 967 N N . ALA A 1 119 ? 1.203 5.878 -16.512 1.00 98.31 119 ALA A N 1
ATOM 968 C CA . ALA A 1 119 ? 0.385 5.299 -17.573 1.00 98.31 119 ALA A CA 1
ATOM 969 C C . ALA A 1 119 ? -0.530 6.326 -18.254 1.00 98.31 119 ALA A C 1
ATOM 971 O O . ALA A 1 119 ? -1.241 5.961 -19.187 1.00 98.31 119 ALA A O 1
ATOM 972 N N . ILE A 1 120 ? -0.527 7.593 -17.819 1.00 97.12 120 ILE A N 1
ATOM 973 C CA . ILE A 1 120 ? -1.397 8.639 -18.370 1.00 97.12 120 ILE A CA 1
ATOM 974 C C . ILE A 1 120 ? -1.088 8.826 -19.862 1.00 97.12 120 ILE A C 1
ATOM 976 O O . ILE A 1 120 ? -0.028 9.334 -20.226 1.00 97.12 120 ILE A O 1
ATOM 980 N N . GLY A 1 121 ? -2.020 8.429 -20.735 1.00 97.38 121 GLY A N 1
ATOM 981 C CA . GLY A 1 121 ? -1.833 8.457 -22.192 1.00 97.38 121 GLY A CA 1
ATOM 982 C C . GLY A 1 121 ? -0.925 7.352 -22.750 1.00 97.38 121 GLY A C 1
ATOM 983 O O . GLY A 1 121 ? -0.614 7.367 -23.943 1.00 97.38 121 GLY A O 1
ATOM 984 N N . HIS A 1 122 ? -0.510 6.408 -21.905 1.00 98.38 122 HIS A N 1
ATOM 985 C CA . HIS A 1 122 ? 0.371 5.279 -22.208 1.00 98.38 122 HIS A CA 1
ATOM 986 C C . HIS A 1 122 ? -0.211 3.954 -21.678 1.00 98.38 122 HIS A C 1
ATOM 988 O O . HIS A 1 122 ? 0.528 3.015 -21.386 1.00 98.38 12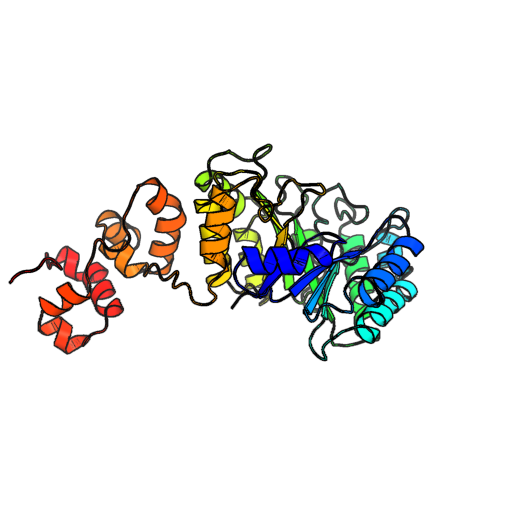2 HIS A O 1
ATOM 994 N N . GLU A 1 123 ? -1.534 3.852 -21.549 1.00 98.56 123 GLU A N 1
ATOM 995 C CA . GLU A 1 123 ? -2.223 2.775 -20.829 1.00 98.56 123 GLU A CA 1
ATOM 996 C C . GLU A 1 123 ? -1.926 1.388 -21.421 1.00 98.56 123 GLU A C 1
ATOM 998 O O . GLU A 1 123 ? -1.556 0.460 -20.699 1.00 98.56 123 GLU A O 1
ATOM 1003 N N . GLU A 1 124 ? -2.006 1.243 -22.750 1.00 98.81 124 GLU A N 1
ATOM 1004 C CA . GLU A 1 124 ? -1.676 -0.018 -23.433 1.00 98.81 124 GLU A CA 1
ATOM 1005 C C . GLU A 1 124 ? -0.197 -0.399 -23.262 1.00 98.81 124 GLU A C 1
ATOM 1007 O O . GLU A 1 124 ? 0.134 -1.580 -23.111 1.00 98.81 124 GLU A O 1
ATOM 1012 N N . ALA A 1 125 ? 0.696 0.596 -23.261 1.00 98.88 125 ALA A N 1
ATOM 1013 C CA . ALA A 1 125 ? 2.124 0.385 -23.065 1.00 98.88 125 ALA A CA 1
ATOM 1014 C C . ALA A 1 125 ? 2.428 -0.018 -21.615 1.00 98.88 125 ALA A C 1
ATOM 1016 O O . ALA A 1 125 ? 3.201 -0.948 -21.402 1.00 98.88 125 ALA A O 1
ATOM 1017 N N . TYR A 1 126 ? 1.772 0.595 -20.627 1.00 98.94 126 TYR A N 1
ATOM 1018 C CA . TYR A 1 126 ? 1.868 0.192 -19.224 1.00 98.94 126 TYR A CA 1
ATOM 1019 C C . TYR A 1 126 ? 1.409 -1.258 -19.028 1.00 98.94 126 TYR A C 1
ATOM 1021 O O . TYR A 1 126 ? 2.152 -2.064 -18.467 1.00 98.94 126 TYR A O 1
ATOM 1029 N N . ILE A 1 127 ? 0.237 -1.624 -19.567 1.00 98.94 127 ILE A N 1
ATOM 1030 C CA . ILE A 1 127 ? -0.281 -3.001 -19.518 1.00 98.94 127 ILE A CA 1
ATOM 1031 C C . ILE A 1 127 ? 0.736 -3.978 -20.115 1.00 98.94 127 ILE A C 1
ATOM 1033 O O . ILE A 1 127 ? 1.061 -4.997 -19.503 1.00 98.94 127 ILE A O 1
ATOM 1037 N N . GLY A 1 128 ? 1.252 -3.677 -21.309 1.00 98.94 128 GLY A N 1
ATOM 1038 C CA . GLY A 1 128 ? 2.247 -4.517 -21.970 1.00 98.94 128 GLY A CA 1
ATOM 1039 C C . GLY A 1 128 ? 3.540 -4.638 -21.163 1.00 98.94 128 GLY A C 1
ATOM 1040 O O . GLY A 1 128 ? 4.050 -5.744 -20.989 1.00 98.94 128 GLY A O 1
ATOM 1041 N N . ALA A 1 129 ? 4.054 -3.526 -20.639 1.00 98.94 129 ALA A N 1
ATOM 1042 C CA . ALA A 1 129 ? 5.275 -3.480 -19.844 1.00 98.94 129 ALA A CA 1
ATOM 1043 C C . ALA A 1 129 ? 5.145 -4.291 -18.549 1.00 98.94 129 ALA A C 1
ATOM 1045 O O . ALA A 1 129 ? 6.021 -5.106 -18.254 1.00 98.94 129 ALA A O 1
ATOM 1046 N N . PHE A 1 130 ? 4.035 -4.134 -17.821 1.00 98.94 130 PHE A N 1
ATOM 1047 C CA . PHE A 1 130 ? 3.758 -4.888 -16.598 1.00 98.94 130 PHE A CA 1
ATOM 1048 C C . PHE A 1 130 ? 3.742 -6.396 -16.877 1.00 98.94 130 PHE A C 1
ATOM 1050 O O . PHE A 1 130 ? 4.400 -7.170 -16.183 1.00 98.94 130 PHE A O 1
ATOM 1057 N N . ARG A 1 131 ? 3.075 -6.825 -17.957 1.00 98.94 131 ARG A N 1
ATOM 1058 C CA . ARG A 1 131 ? 3.054 -8.240 -18.367 1.00 98.94 131 ARG A CA 1
ATOM 1059 C C . ARG A 1 131 ? 4.449 -8.779 -18.687 1.00 98.94 131 ARG A C 1
ATOM 1061 O O . ARG A 1 131 ? 4.804 -9.856 -18.220 1.00 98.94 131 ARG A O 1
ATOM 1068 N N . GLN A 1 132 ? 5.262 -8.022 -19.430 1.00 98.94 132 GLN A N 1
ATOM 1069 C CA . GLN A 1 132 ? 6.643 -8.409 -19.754 1.00 98.94 132 GLN A CA 1
ATOM 1070 C C . GLN A 1 132 ? 7.532 -8.517 -18.506 1.00 98.94 132 GLN A C 1
ATOM 1072 O O . GLN A 1 132 ? 8.374 -9.418 -18.425 1.00 98.94 132 GLN A O 1
ATOM 1077 N N . PHE A 1 133 ? 7.335 -7.629 -17.529 1.00 98.94 133 PHE A N 1
ATOM 1078 C CA . PHE A 1 133 ? 8.013 -7.679 -16.236 1.00 98.94 133 PHE A CA 1
ATOM 1079 C C . PHE A 1 133 ? 7.650 -8.962 -15.475 1.00 98.94 133 PHE A C 1
ATOM 1081 O O . PHE A 1 133 ? 8.538 -9.753 -15.147 1.00 98.94 133 PHE A O 1
ATOM 1088 N N . VAL A 1 134 ? 6.353 -9.215 -15.281 1.00 98.94 134 VAL A N 1
ATOM 1089 C CA . VAL A 1 134 ? 5.831 -10.393 -14.568 1.00 98.94 134 VAL A CA 1
ATOM 1090 C C . VAL A 1 134 ? 6.270 -11.697 -15.232 1.00 98.94 134 VAL A C 1
ATOM 1092 O O . VAL A 1 134 ? 6.819 -12.569 -14.560 1.00 98.94 134 VAL A O 1
ATOM 1095 N N . ASP A 1 135 ? 6.112 -11.827 -16.553 1.00 98.94 135 ASP A N 1
ATOM 1096 C CA . ASP A 1 135 ? 6.537 -13.025 -17.292 1.00 98.94 135 ASP A CA 1
ATOM 1097 C C . ASP A 1 135 ? 8.050 -13.256 -17.169 1.00 98.94 135 ASP A C 1
ATOM 1099 O O . ASP A 1 135 ? 8.518 -14.395 -17.078 1.00 98.94 135 ASP A O 1
ATOM 1103 N N . SER A 1 136 ? 8.842 -12.180 -17.131 1.00 98.94 136 SER A N 1
ATOM 1104 C CA . SER A 1 136 ? 10.291 -12.275 -16.943 1.00 98.94 136 SER A CA 1
ATOM 1105 C C . SER A 1 136 ? 10.662 -12.764 -15.544 1.00 98.94 136 SER A C 1
ATOM 1107 O O . SER A 1 136 ? 11.547 -13.611 -15.430 1.00 98.94 136 SER A O 1
ATOM 1109 N N . PHE A 1 137 ? 9.991 -12.282 -14.499 1.00 98.88 137 PHE A N 1
ATOM 1110 C CA . PHE A 1 137 ? 10.220 -12.743 -13.128 1.00 98.88 137 PHE A CA 1
ATOM 1111 C C . PHE A 1 137 ? 9.737 -14.186 -12.926 1.00 98.88 137 PHE A C 1
ATOM 1113 O O . PHE A 1 137 ? 10.486 -15.014 -12.405 1.00 98.88 137 PHE A O 1
ATOM 1120 N N . ARG A 1 138 ? 8.542 -14.531 -13.425 1.00 98.75 138 ARG A N 1
ATOM 1121 C CA . ARG A 1 138 ? 7.987 -15.896 -13.356 1.00 98.75 138 ARG A CA 1
ATOM 1122 C C . ARG A 1 138 ? 8.812 -16.922 -14.132 1.00 98.75 138 ARG A C 1
ATOM 1124 O O . ARG A 1 138 ? 8.850 -18.090 -13.761 1.00 98.75 138 ARG A O 1
ATOM 1131 N N . ALA A 1 139 ? 9.530 -16.496 -15.173 1.00 98.75 139 ALA A N 1
ATOM 1132 C CA . ALA A 1 139 ? 10.496 -17.350 -15.865 1.00 98.75 139 ALA A CA 1
ATOM 1133 C C . ALA A 1 139 ? 11.723 -17.716 -15.004 1.00 98.75 139 ALA A C 1
ATOM 1135 O O . ALA A 1 139 ? 12.431 -18.664 -15.345 1.00 98.75 139 ALA A O 1
ATOM 1136 N N . VAL A 1 140 ? 11.996 -16.968 -13.928 1.00 98.81 140 VAL A N 1
ATOM 1137 C CA . VAL A 1 140 ? 13.069 -17.254 -12.963 1.00 98.81 140 VAL A CA 1
ATOM 1138 C C . VAL A 1 140 ? 12.543 -18.076 -11.786 1.00 98.81 140 VAL A C 1
ATOM 1140 O O . VAL A 1 140 ? 13.183 -19.053 -11.403 1.00 98.81 140 VAL A O 1
ATOM 1143 N N . SER A 1 141 ? 11.388 -17.713 -11.220 1.00 98.50 141 SER A N 1
ATOM 1144 C CA . SER A 1 141 ? 10.756 -18.458 -10.125 1.00 98.50 141 SER A CA 1
ATOM 1145 C C . SER A 1 141 ? 9.252 -18.195 -10.049 1.00 98.50 141 SER A C 1
ATOM 1147 O O . SER A 1 141 ? 8.792 -17.089 -10.314 1.00 98.50 141 SER A O 1
ATOM 1149 N N . ASP A 1 142 ? 8.494 -19.201 -9.625 1.00 97.56 142 ASP A N 1
ATOM 1150 C CA . ASP A 1 142 ? 7.065 -19.130 -9.304 1.00 97.56 142 ASP A CA 1
ATOM 1151 C C . ASP A 1 142 ? 6.768 -18.532 -7.917 1.00 97.56 142 ASP A C 1
ATOM 1153 O O . ASP A 1 142 ? 5.606 -18.354 -7.568 1.00 97.56 142 ASP A O 1
ATOM 1157 N N . ARG A 1 143 ? 7.800 -18.195 -7.131 1.00 98.00 143 ARG A N 1
ATOM 1158 C CA . ARG A 1 143 ? 7.656 -17.608 -5.789 1.00 98.00 143 ARG A CA 1
ATOM 1159 C C . ARG A 1 143 ? 7.274 -16.127 -5.789 1.00 98.00 143 ARG A C 1
ATOM 1161 O O . ARG A 1 143 ? 6.898 -15.613 -4.741 1.00 98.00 143 ARG A O 1
ATOM 1168 N N . PHE A 1 144 ? 7.414 -15.426 -6.911 1.00 98.62 144 PHE A N 1
ATOM 1169 C CA . PHE A 1 144 ? 7.109 -13.997 -6.977 1.00 98.62 144 PHE A CA 1
ATOM 1170 C C . PHE A 1 144 ? 5.602 -13.739 -6.992 1.00 98.62 144 PHE A C 1
ATOM 1172 O O . PHE A 1 144 ? 4.883 -14.323 -7.804 1.00 98.62 144 PHE A O 1
ATOM 1179 N N . VAL A 1 145 ? 5.170 -12.825 -6.125 1.00 98.44 145 VAL A N 1
ATOM 1180 C CA . VAL A 1 145 ? 3.794 -12.334 -5.991 1.00 98.44 145 VAL A CA 1
ATOM 1181 C C . VAL A 1 145 ? 3.779 -10.872 -6.418 1.00 98.44 145 VAL A C 1
ATOM 1183 O O . VAL A 1 145 ? 4.591 -10.084 -5.936 1.00 98.44 145 VAL A O 1
ATOM 1186 N N . PHE A 1 146 ? 2.896 -10.507 -7.348 1.00 98.88 146 PHE A N 1
ATOM 1187 C CA . PHE A 1 146 ? 2.910 -9.180 -7.966 1.00 98.88 146 PHE A CA 1
ATOM 1188 C C . PHE A 1 146 ? 1.770 -8.294 -7.484 1.00 98.88 146 PHE A C 1
ATOM 1190 O O . PHE A 1 146 ? 0.588 -8.608 -7.658 1.00 98.88 146 PHE A O 1
ATOM 1197 N N . GLU A 1 147 ? 2.148 -7.139 -6.951 1.00 98.81 147 GLU A N 1
ATOM 1198 C CA . GLU A 1 147 ? 1.237 -6.068 -6.576 1.00 98.81 147 GLU A CA 1
ATOM 1199 C C . GLU A 1 147 ? 1.112 -5.051 -7.717 1.00 98.81 147 GLU A C 1
ATOM 1201 O O . GLU A 1 147 ? 2.100 -4.460 -8.166 1.00 98.81 147 GLU A O 1
ATOM 1206 N N . TRP A 1 148 ? -0.124 -4.819 -8.162 1.00 98.81 148 TRP A N 1
ATOM 1207 C CA . TRP A 1 148 ? -0.476 -3.693 -9.025 1.00 98.81 148 TRP A CA 1
ATOM 1208 C C . TRP A 1 148 ? -1.000 -2.555 -8.154 1.00 98.81 148 TRP A C 1
ATOM 1210 O O . TRP A 1 148 ? -2.119 -2.627 -7.648 1.00 98.81 148 TRP A O 1
ATOM 1220 N N . ASN A 1 149 ? -0.160 -1.545 -7.937 1.00 98.56 149 ASN A N 1
ATOM 1221 C CA . ASN A 1 149 ? -0.369 -0.516 -6.923 1.00 98.56 149 ASN A CA 1
ATOM 1222 C C . ASN A 1 149 ? -0.798 0.825 -7.535 1.00 98.56 149 ASN A C 1
ATOM 1224 O O . ASN A 1 149 ? -0.127 1.345 -8.430 1.00 98.56 149 ASN A O 1
ATOM 1228 N N . VAL A 1 150 ? -1.905 1.375 -7.036 1.00 97.81 150 VAL A N 1
ATOM 1229 C CA . VAL A 1 150 ? -2.435 2.689 -7.428 1.00 97.81 150 VAL A CA 1
ATOM 1230 C C . VAL A 1 150 ? -2.104 3.749 -6.375 1.00 97.81 150 VAL A C 1
ATOM 1232 O O . VAL A 1 150 ? -2.016 3.439 -5.195 1.00 97.81 150 VAL A O 1
ATOM 1235 N N . ASN A 1 151 ? -2.008 5.015 -6.773 1.00 94.88 151 ASN A N 1
ATOM 1236 C CA . ASN A 1 151 ? -2.130 6.132 -5.835 1.00 94.88 151 ASN A CA 1
ATOM 1237 C C . ASN A 1 151 ? -3.619 6.391 -5.547 1.00 94.88 151 ASN A C 1
ATOM 1239 O O . ASN A 1 151 ? -4.453 6.265 -6.457 1.00 94.88 151 ASN A O 1
ATOM 1243 N N . GLU A 1 152 ? -3.948 6.838 -4.340 1.00 87.12 152 GLU A N 1
ATOM 1244 C CA . GLU A 1 152 ? -5.237 7.413 -3.942 1.00 87.12 152 GLU A CA 1
ATOM 1245 C C . GLU A 1 152 ? -5.471 8.804 -4.578 1.00 87.12 152 GLU A C 1
ATOM 1247 O O . GLU A 1 152 ? -5.776 9.805 -3.935 1.00 87.12 152 GLU A O 1
ATOM 1252 N N . ALA A 1 153 ? -5.295 8.895 -5.897 1.00 65.38 153 ALA A N 1
ATOM 1253 C CA . ALA A 1 153 ? -5.154 10.170 -6.579 1.00 65.38 153 ALA A CA 1
ATOM 1254 C C . ALA A 1 153 ? -6.480 10.927 -6.689 1.00 65.38 153 ALA A C 1
ATOM 1256 O O . ALA A 1 153 ? -7.427 10.486 -7.355 1.00 65.38 153 ALA A O 1
ATOM 1257 N N . TRP A 1 154 ? -6.480 12.165 -6.195 1.00 66.19 154 TRP A N 1
ATOM 1258 C CA . TRP A 1 154 ? -7.458 13.170 -6.591 1.00 66.19 154 TRP A CA 1
ATOM 1259 C C . TRP A 1 154 ? -7.084 13.744 -7.967 1.00 66.19 154 TRP A C 1
ATOM 1261 O O . TRP A 1 154 ? -6.286 14.672 -8.085 1.00 66.19 154 TRP A O 1
ATOM 1271 N N . GLY A 1 155 ? -7.661 13.189 -9.036 1.00 67.00 155 GLY A N 1
ATOM 1272 C CA . GLY A 1 155 ? -7.514 13.740 -10.393 1.00 67.00 155 GLY A CA 1
ATOM 1273 C C . GLY A 1 155 ? -6.483 13.063 -11.304 1.00 67.00 155 GLY A C 1
ATOM 1274 O O . GLY A 1 155 ? -6.168 13.620 -12.354 1.00 67.00 155 GLY A O 1
ATOM 1275 N N . GLY A 1 156 ? -6.010 11.865 -10.951 1.00 81.94 156 GLY A N 1
ATOM 1276 C CA . GLY A 1 156 ? -5.269 10.984 -11.862 1.00 81.94 156 GLY A CA 1
ATOM 1277 C C . GLY A 1 156 ? -6.143 10.359 -12.963 1.00 81.94 156 GLY A C 1
ATOM 1278 O O . GLY A 1 156 ? -7.365 10.558 -13.017 1.00 81.94 156 GLY A O 1
ATOM 1279 N N . MET A 1 157 ? -5.526 9.573 -13.853 1.00 94.50 157 MET A N 1
ATOM 1280 C CA . MET A 1 157 ? -6.276 8.763 -14.829 1.00 94.50 157 MET A CA 1
ATOM 1281 C C . MET A 1 157 ? -7.129 7.687 -14.137 1.00 94.50 157 MET A C 1
ATOM 1283 O O . MET A 1 157 ? -6.895 7.360 -12.979 1.00 94.50 157 MET A O 1
ATOM 1287 N N . ASP A 1 158 ? -8.112 7.115 -14.845 1.00 96.06 158 ASP A N 1
ATOM 1288 C CA . ASP A 1 158 ? -8.850 5.938 -14.362 1.00 96.06 158 ASP A CA 1
ATOM 1289 C C . ASP A 1 158 ? -7.917 4.726 -14.252 1.00 96.06 158 ASP A C 1
ATOM 1291 O O . ASP A 1 158 ? -7.564 4.165 -15.297 1.00 96.06 158 ASP A O 1
ATOM 1295 N N . PRO A 1 159 ? -7.540 4.278 -13.037 1.00 96.88 159 PRO A N 1
ATOM 1296 C CA . PRO A 1 159 ? -6.546 3.225 -12.891 1.00 96.88 159 PRO A CA 1
ATOM 1297 C C . PRO A 1 159 ? -6.994 1.927 -13.571 1.00 96.88 159 PRO A C 1
ATOM 1299 O O . PRO A 1 159 ? -6.170 1.218 -14.143 1.00 96.88 159 PRO A O 1
ATOM 1302 N N . ALA A 1 160 ? -8.304 1.646 -13.612 1.00 97.38 160 ALA A N 1
ATOM 1303 C CA . ALA A 1 160 ? -8.850 0.438 -14.231 1.00 97.38 160 ALA A CA 1
ATOM 1304 C C . ALA A 1 160 ? -8.464 0.288 -15.712 1.00 97.38 160 ALA A C 1
ATOM 1306 O O . ALA A 1 160 ? -8.391 -0.833 -16.219 1.00 97.38 160 ALA A O 1
ATOM 1307 N N . THR A 1 161 ? -8.207 1.399 -16.408 1.00 98.00 161 THR A N 1
ATOM 1308 C CA . THR A 1 161 ? -7.846 1.397 -17.835 1.00 98.00 161 THR A CA 1
ATOM 1309 C C . THR A 1 161 ? -6.420 0.918 -18.110 1.00 98.00 161 THR A C 1
ATOM 1311 O O . THR A 1 161 ? -6.139 0.518 -19.235 1.00 98.00 161 THR A O 1
ATOM 1314 N N . ALA A 1 162 ? -5.554 0.874 -17.092 1.00 98.44 162 ALA A N 1
ATOM 1315 C CA . ALA A 1 162 ? -4.195 0.334 -17.176 1.00 98.44 162 ALA A CA 1
ATOM 1316 C C . ALA A 1 162 ? -4.035 -1.013 -16.441 1.00 98.44 162 ALA A C 1
ATOM 1318 O O . ALA A 1 162 ? -2.915 -1.466 -16.203 1.00 98.44 162 ALA A O 1
ATOM 1319 N N . TYR A 1 163 ? -5.140 -1.676 -16.077 1.00 98.75 163 TYR A N 1
ATOM 1320 C CA . TYR A 1 163 ? -5.092 -2.954 -15.371 1.00 98.75 163 TYR A CA 1
ATOM 1321 C C . TYR A 1 163 ? -4.563 -4.087 -16.276 1.00 98.75 163 TYR A C 1
ATOM 1323 O O . TYR A 1 163 ? -5.168 -4.377 -17.315 1.00 98.75 163 TYR A O 1
ATOM 1331 N N . PRO A 1 164 ? -3.470 -4.784 -15.905 1.00 98.81 164 PRO A N 1
ATOM 1332 C CA . PRO A 1 164 ? -2.819 -5.750 -16.787 1.00 98.81 164 PRO A CA 1
ATOM 1333 C C . PRO A 1 164 ? -3.531 -7.112 -16.862 1.00 98.81 164 PRO A C 1
ATOM 1335 O O . PRO A 1 164 ? -3.184 -7.927 -17.721 1.00 98.81 164 PRO A O 1
ATOM 1338 N N . GLY A 1 165 ? -4.569 -7.343 -16.055 1.00 98.75 165 GLY A N 1
ATOM 1339 C CA . GLY A 1 165 ? -5.396 -8.554 -16.064 1.00 98.75 165 GLY A CA 1
ATOM 1340 C C . GLY A 1 165 ? -5.084 -9.516 -14.914 1.00 98.75 165 GLY A C 1
ATOM 1341 O O . GLY A 1 165 ? -3.957 -9.562 -14.427 1.00 98.75 165 GLY A O 1
ATOM 1342 N N . ASP A 1 166 ? -6.086 -10.306 -14.519 1.00 98.81 166 ASP A N 1
ATOM 1343 C CA . ASP A 1 166 ? -6.069 -11.123 -13.293 1.00 98.81 166 ASP A CA 1
ATOM 1344 C C . ASP A 1 166 ? -4.959 -12.187 -13.264 1.00 98.81 166 ASP A C 1
ATOM 1346 O O . ASP A 1 166 ? -4.505 -12.568 -12.186 1.00 98.81 166 ASP A O 1
ATOM 1350 N N . ASP A 1 167 ? -4.498 -12.649 -14.432 1.00 98.62 167 ASP A N 1
ATOM 1351 C CA . ASP A 1 167 ? -3.389 -13.607 -14.549 1.00 98.62 167 ASP A CA 1
ATOM 1352 C C . ASP A 1 167 ? -2.039 -12.987 -14.162 1.00 98.62 167 ASP A C 1
ATOM 1354 O O . ASP A 1 167 ? -1.099 -13.705 -13.826 1.00 98.62 167 ASP A O 1
ATOM 1358 N N . TYR A 1 168 ? -1.915 -11.661 -14.222 1.00 98.88 168 TYR A N 1
ATOM 1359 C CA . TYR A 1 168 ? -0.663 -10.931 -14.018 1.00 98.88 168 TYR A CA 1
ATOM 1360 C C . TYR A 1 168 ? -0.580 -10.221 -12.669 1.00 98.88 168 TYR A C 1
ATOM 1362 O O . TYR A 1 168 ? 0.495 -9.756 -12.309 1.00 98.88 168 TYR A O 1
ATOM 1370 N N . VAL A 1 169 ? -1.689 -10.138 -11.937 1.00 98.94 169 VAL A N 1
ATOM 1371 C CA . VAL A 1 169 ? -1.778 -9.419 -10.665 1.00 98.94 169 VAL A CA 1
ATOM 1372 C C . VAL A 1 169 ? -2.233 -10.371 -9.582 1.00 98.94 169 VAL A C 1
ATOM 1374 O O . VAL A 1 169 ? -3.304 -10.969 -9.687 1.00 98.94 169 VAL A O 1
ATOM 1377 N N . ASP A 1 170 ? -1.447 -10.480 -8.523 1.00 98.88 170 ASP A N 1
ATOM 1378 C CA . ASP A 1 170 ? -1.782 -11.296 -7.361 1.00 98.88 170 ASP A CA 1
ATOM 1379 C C . ASP A 1 170 ? -2.450 -10.446 -6.269 1.00 98.88 170 ASP A C 1
ATOM 1381 O O . ASP A 1 170 ? -3.364 -10.926 -5.602 1.00 98.88 170 ASP A O 1
ATOM 1385 N N . ILE A 1 171 ? -2.056 -9.172 -6.144 1.00 98.88 171 ILE A N 1
ATOM 1386 C CA . ILE A 1 171 ? -2.541 -8.232 -5.124 1.00 98.88 171 ILE A CA 1
ATOM 1387 C C . ILE A 1 171 ? -2.917 -6.894 -5.778 1.00 98.88 171 ILE A C 1
ATOM 1389 O O . ILE A 1 171 ? -2.155 -6.356 -6.587 1.00 98.88 171 ILE A O 1
ATOM 1393 N N . ILE A 1 172 ? -4.072 -6.325 -5.413 1.00 98.88 172 ILE A N 1
ATOM 1394 C CA . ILE A 1 172 ? -4.403 -4.934 -5.759 1.00 98.88 172 ILE A CA 1
ATOM 1395 C C . ILE A 1 172 ? -3.847 -4.021 -4.659 1.00 98.88 172 ILE A C 1
ATOM 1397 O O . ILE A 1 172 ? -4.318 -4.041 -3.523 1.00 98.88 172 ILE A O 1
ATOM 1401 N N . GLY A 1 173 ? -2.847 -3.216 -4.985 1.00 98.50 173 GLY A N 1
ATOM 1402 C CA . GLY A 1 173 ? -2.164 -2.322 -4.054 1.00 98.50 173 GLY A CA 1
ATOM 1403 C C . GLY A 1 173 ? -2.709 -0.899 -4.061 1.00 98.50 173 GLY A C 1
ATOM 1404 O O . GLY A 1 173 ? -3.257 -0.457 -5.073 1.00 98.50 173 GLY A O 1
ATOM 1405 N N . MET A 1 174 ? -2.511 -0.173 -2.966 1.00 98.19 174 MET A N 1
ATOM 1406 C CA . MET A 1 174 ? -2.747 1.266 -2.904 1.00 98.19 174 MET A CA 1
ATOM 1407 C C . MET A 1 174 ? -1.729 1.970 -1.999 1.00 98.19 174 MET A C 1
ATOM 1409 O O . MET A 1 174 ? -1.471 1.509 -0.889 1.00 98.19 174 MET A O 1
ATOM 1413 N N . ASP A 1 175 ? -1.204 3.102 -2.449 1.00 97.19 175 ASP A N 1
ATOM 1414 C CA . ASP A 1 175 ? -0.516 4.067 -1.588 1.00 97.19 175 ASP A CA 1
ATOM 1415 C C . ASP A 1 175 ? -1.548 5.086 -1.068 1.00 97.19 175 ASP A C 1
ATOM 1417 O O . ASP A 1 175 ? -2.453 5.466 -1.810 1.00 97.19 175 ASP A O 1
ATOM 1421 N N . VAL A 1 176 ? -1.488 5.450 0.223 1.00 95.06 176 VAL A N 1
ATOM 1422 C CA . VAL A 1 176 ? -2.499 6.297 0.897 1.00 95.06 176 VAL A CA 1
ATOM 1423 C C . VAL A 1 176 ? -1.870 7.274 1.887 1.00 95.06 176 VAL A C 1
ATOM 1425 O O . VAL A 1 176 ? -1.438 6.894 2.976 1.00 95.06 176 VAL A O 1
ATOM 1428 N N . TYR A 1 177 ? -1.923 8.569 1.601 1.00 94.50 177 TYR A N 1
ATOM 1429 C CA . TYR A 1 177 ? -1.354 9.602 2.456 1.00 94.50 177 TYR A CA 1
ATOM 1430 C C . TYR A 1 177 ? -2.377 10.657 2.870 1.00 94.50 177 TYR A C 1
ATOM 1432 O O . TYR A 1 177 ? -2.909 11.418 2.062 1.00 94.50 177 TYR A O 1
ATOM 1440 N N . TRP A 1 178 ? -2.561 10.829 4.182 1.00 93.88 178 TRP A N 1
ATOM 1441 C CA . TRP A 1 178 ? -3.241 12.019 4.681 1.00 93.88 178 TRP A CA 1
ATOM 1442 C C . TRP A 1 178 ? -2.270 13.201 4.746 1.00 93.88 178 TRP A C 1
ATOM 1444 O O . TRP A 1 178 ? -1.564 13.436 5.735 1.00 93.88 178 TRP A O 1
ATOM 1454 N N . ASN A 1 179 ? -2.272 13.971 3.660 1.00 90.75 179 ASN A N 1
ATOM 1455 C CA . ASN A 1 179 ? -1.509 15.201 3.523 1.00 90.75 179 ASN A CA 1
ATOM 1456 C C . ASN A 1 179 ? -2.370 16.432 3.859 1.00 90.75 179 ASN A C 1
ATOM 1458 O O . ASN A 1 179 ? -3.226 16.837 3.071 1.00 90.75 179 ASN A O 1
ATOM 1462 N N . THR A 1 180 ? -2.115 17.079 4.997 1.00 89.94 180 THR A N 1
ATOM 1463 C CA . THR A 1 180 ? -2.878 18.256 5.463 1.00 89.94 180 THR A CA 1
ATOM 1464 C C . THR A 1 180 ? -2.693 19.520 4.607 1.00 89.94 180 THR A C 1
ATOM 1466 O O . THR A 1 180 ? -3.367 20.522 4.843 1.00 89.94 180 THR A O 1
ATOM 1469 N N . LEU A 1 181 ? -1.816 19.494 3.594 1.00 87.56 181 LEU A N 1
ATOM 1470 C CA . LEU A 1 181 ? -1.718 20.552 2.579 1.00 87.56 181 LEU A CA 1
ATOM 1471 C C . LEU A 1 181 ? -2.814 20.456 1.510 1.00 87.56 181 LEU A C 1
ATOM 1473 O O . LEU A 1 181 ? -3.159 21.471 0.903 1.00 87.56 181 LEU A O 1
ATOM 1477 N N . TYR A 1 182 ? -3.338 19.253 1.268 1.00 85.31 182 TYR A N 1
ATOM 1478 C CA . TYR A 1 182 ? -4.317 18.972 0.210 1.00 85.31 182 TYR A CA 1
ATOM 1479 C C . TYR A 1 182 ? -5.663 18.501 0.762 1.00 85.31 182 TYR A C 1
ATOM 1481 O O . TYR A 1 182 ? -6.702 18.745 0.150 1.00 85.31 182 TYR A O 1
ATOM 1489 N N . PHE A 1 183 ? -5.647 17.884 1.940 1.00 85.50 183 PHE A N 1
ATOM 1490 C CA . PHE A 1 183 ? -6.825 17.452 2.673 1.00 85.50 183 PHE A CA 1
ATOM 1491 C C . PHE A 1 183 ? -7.110 18.384 3.850 1.00 85.50 183 PHE A C 1
ATOM 1493 O O . PHE A 1 183 ? -6.257 19.133 4.325 1.00 85.50 183 PHE A O 1
ATOM 1500 N N . THR A 1 184 ? -8.338 18.306 4.349 1.00 87.81 184 THR A N 1
ATOM 1501 C CA . THR A 1 184 ? -8.744 18.938 5.607 1.00 87.81 184 THR A CA 1
ATOM 1502 C C . THR A 1 184 ? -7.859 18.505 6.785 1.00 87.81 184 THR A C 1
ATOM 1504 O O . THR A 1 184 ? -7.322 17.397 6.811 1.00 87.81 184 THR A O 1
ATOM 1507 N N . SER A 1 185 ? -7.704 19.389 7.777 1.00 90.62 185 SER A N 1
ATOM 1508 C CA . SER A 1 185 ? -6.995 19.092 9.032 1.00 90.62 185 SER A CA 1
ATOM 1509 C C . SER A 1 185 ? -7.865 18.355 10.057 1.00 90.62 185 SER A C 1
ATOM 1511 O O . SER A 1 185 ? -7.391 18.029 11.146 1.00 90.62 185 SER A O 1
ATOM 1513 N N . ASP A 1 186 ? -9.142 18.148 9.739 1.00 87.31 186 ASP A N 1
ATOM 1514 C CA . ASP A 1 186 ? -10.068 17.348 10.531 1.00 87.31 186 ASP A CA 1
ATOM 1515 C C . ASP A 1 186 ? -9.880 15.848 10.207 1.00 87.31 186 ASP A C 1
ATOM 1517 O O . ASP A 1 186 ? -10.048 15.461 9.049 1.00 87.31 186 ASP A O 1
ATOM 1521 N N . PRO A 1 187 ? -9.522 14.997 11.188 1.00 84.00 187 PRO A N 1
ATOM 1522 C CA . PRO A 1 187 ? -9.208 13.589 10.939 1.00 84.00 187 PRO A CA 1
ATOM 1523 C C . PRO A 1 187 ? -10.388 12.759 10.426 1.00 84.00 187 PRO A C 1
ATOM 1525 O O . PRO A 1 187 ? -10.168 11.823 9.659 1.00 84.00 187 PRO A O 1
ATOM 1528 N N . TYR A 1 188 ? -11.622 13.080 10.812 1.00 79.50 188 TYR A N 1
ATOM 1529 C CA . TYR A 1 188 ? -12.800 12.329 10.374 1.00 79.50 188 TYR A CA 1
ATOM 1530 C C . TYR A 1 188 ? -13.165 12.687 8.949 1.00 79.50 188 TYR A C 1
ATOM 1532 O O . TYR A 1 188 ? -13.388 11.807 8.123 1.00 79.50 188 TYR A O 1
ATOM 1540 N N . GLN A 1 189 ? -13.149 13.981 8.632 1.00 82.06 189 GLN A N 1
ATOM 1541 C CA . GLN A 1 189 ? -13.388 14.423 7.264 1.00 82.06 189 GLN A CA 1
ATOM 1542 C C . GLN A 1 189 ? -12.276 13.939 6.326 1.00 82.06 189 GLN A C 1
ATOM 1544 O O . GLN A 1 189 ? -12.566 13.577 5.191 1.00 82.06 189 GLN A O 1
ATOM 1549 N N . ALA A 1 190 ? -11.021 13.893 6.785 1.00 89.12 190 ALA A N 1
ATOM 1550 C CA . ALA A 1 190 ? -9.914 13.345 6.004 1.00 89.12 190 ALA A CA 1
ATOM 1551 C C . ALA A 1 190 ? -10.111 11.852 5.698 1.00 89.12 190 ALA A C 1
ATOM 1553 O O . ALA A 1 190 ? -9.954 11.443 4.547 1.00 89.12 190 ALA A O 1
ATOM 1554 N N . TRP A 1 191 ? -10.513 11.061 6.700 1.00 86.62 191 TRP A N 1
ATOM 1555 C CA . TRP A 1 191 ? -10.903 9.663 6.507 1.00 86.62 191 TRP A CA 1
ATOM 1556 C C . TRP A 1 191 ? -12.029 9.533 5.477 1.00 86.62 191 TRP A C 1
ATOM 1558 O O . TRP A 1 191 ? -11.905 8.794 4.503 1.00 86.62 191 TRP A O 1
ATOM 1568 N N . ASP A 1 192 ? -13.100 10.306 5.653 1.00 84.25 192 ASP A N 1
ATOM 1569 C CA . ASP A 1 192 ? -14.267 10.287 4.775 1.00 84.25 192 ASP A CA 1
ATOM 1570 C C . ASP A 1 192 ? -13.920 10.647 3.325 1.00 84.25 192 ASP A C 1
ATOM 1572 O O . ASP A 1 192 ? -14.467 10.054 2.393 1.00 84.25 192 ASP A O 1
ATOM 1576 N N . MET A 1 193 ? -13.011 11.606 3.129 1.00 88.69 193 MET A N 1
ATOM 1577 C CA . MET A 1 193 ? -12.513 11.987 1.810 1.00 88.69 193 MET A CA 1
ATOM 1578 C C . MET A 1 193 ? -11.750 10.835 1.157 1.00 88.69 193 MET A C 1
ATOM 1580 O O . MET A 1 193 ? -12.120 10.436 0.059 1.00 88.69 193 MET A O 1
ATOM 1584 N N . LEU A 1 194 ? -10.752 10.252 1.828 1.00 90.81 194 LEU A N 1
ATOM 1585 C CA . LEU A 1 194 ? -9.971 9.137 1.269 1.00 90.81 194 LEU A CA 1
ATOM 1586 C C . LEU A 1 194 ? -10.821 7.886 1.025 1.00 90.81 194 LEU A C 1
ATOM 1588 O O . LEU A 1 194 ? -10.600 7.162 0.055 1.00 90.81 194 LEU A O 1
ATOM 1592 N N . LEU A 1 195 ? -11.823 7.647 1.871 1.00 89.69 195 LEU A N 1
ATOM 1593 C CA . LEU A 1 195 ? -12.761 6.547 1.697 1.00 89.69 195 LEU A CA 1
ATOM 1594 C C . LEU A 1 195 ? -13.619 6.714 0.437 1.00 89.69 195 LEU A C 1
ATOM 1596 O O . LEU A 1 195 ? -13.807 5.752 -0.311 1.00 89.69 195 LEU A O 1
ATOM 1600 N N . LYS A 1 196 ? -14.159 7.921 0.225 1.00 87.62 196 LYS A N 1
ATOM 1601 C CA . LYS A 1 196 ? -15.176 8.222 -0.800 1.00 87.62 196 LYS A CA 1
ATOM 1602 C C . LYS A 1 196 ? -14.602 8.800 -2.093 1.00 87.62 196 LYS A C 1
ATOM 1604 O O . LYS A 1 196 ? -15.365 9.004 -3.041 1.00 87.62 196 LYS A O 1
ATOM 1609 N N . GLU A 1 197 ? -13.306 9.098 -2.133 1.00 88.44 197 GLU A N 1
ATOM 1610 C CA . GLU A 1 197 ? -12.631 9.595 -3.329 1.00 88.44 197 GLU A CA 1
ATOM 1611 C C . GLU A 1 197 ? -12.884 8.646 -4.506 1.00 88.44 197 GLU A C 1
ATOM 1613 O O . GLU A 1 197 ? -13.032 7.433 -4.331 1.00 88.44 197 GLU A O 1
ATOM 1618 N N . LYS A 1 198 ? -12.943 9.191 -5.727 1.00 91.00 198 LYS A N 1
ATOM 1619 C CA . LYS A 1 198 ? -13.368 8.431 -6.915 1.00 91.00 198 LYS A CA 1
ATOM 1620 C C . LYS A 1 198 ? -12.585 7.124 -7.101 1.00 91.00 198 LYS A C 1
ATOM 1622 O O . LYS A 1 198 ? -13.171 6.127 -7.518 1.00 91.00 198 LYS A O 1
ATOM 1627 N N . TYR A 1 199 ? -11.287 7.157 -6.802 1.00 93.56 199 TYR A N 1
ATOM 1628 C CA . TYR A 1 199 ? -10.388 6.002 -6.810 1.00 93.56 199 TYR A CA 1
ATOM 1629 C C . TYR A 1 199 ? -9.750 5.776 -5.429 1.00 93.56 199 TYR A C 1
ATOM 1631 O O . TYR A 1 199 ? -8.610 5.337 -5.341 1.00 93.56 199 TYR A O 1
ATOM 1639 N N . GLY A 1 200 ? -10.474 6.128 -4.362 1.00 93.50 200 GLY A N 1
ATOM 1640 C CA . GLY A 1 200 ? -10.046 5.981 -2.972 1.00 93.50 200 GLY A CA 1
ATOM 1641 C C . GLY A 1 200 ? -10.257 4.574 -2.412 1.00 93.50 200 GLY A C 1
ATOM 1642 O O . GLY A 1 200 ? -10.446 3.607 -3.157 1.00 93.50 200 GLY A O 1
ATOM 1643 N N . LEU A 1 201 ? -10.268 4.463 -1.081 1.00 94.56 201 LEU A N 1
ATOM 1644 C CA . LEU A 1 201 ? -10.259 3.175 -0.374 1.00 94.56 201 LEU A CA 1
ATOM 1645 C C . LEU A 1 201 ? -11.434 2.268 -0.773 1.00 94.56 201 LEU A C 1
ATOM 1647 O O . LEU A 1 201 ? -11.236 1.075 -0.999 1.00 94.56 201 LEU A O 1
ATOM 1651 N N . GLN A 1 202 ? -12.651 2.812 -0.903 1.00 93.56 202 GLN A N 1
ATOM 1652 C CA . GLN A 1 202 ? -13.809 1.990 -1.274 1.00 93.56 202 GLN A CA 1
ATOM 1653 C C . GLN A 1 202 ? -13.693 1.460 -2.706 1.00 93.56 202 GLN A C 1
ATOM 1655 O O . GLN A 1 202 ? -13.945 0.281 -2.943 1.00 93.56 202 GLN A O 1
ATOM 1660 N N . TRP A 1 203 ? -13.274 2.304 -3.655 1.00 95.38 203 TRP A N 1
ATOM 1661 C CA . TRP A 1 203 ? -13.056 1.874 -5.038 1.00 95.38 203 TRP A CA 1
ATOM 1662 C C . TRP A 1 203 ? -12.015 0.754 -5.106 1.00 95.38 203 TRP A C 1
ATOM 1664 O O . TRP A 1 203 ? -12.209 -0.218 -5.831 1.00 95.38 203 TRP A O 1
ATOM 1674 N N . HIS A 1 204 ? -10.939 0.873 -4.329 1.00 97.31 204 HIS A N 1
ATOM 1675 C CA . HIS A 1 204 ? -9.867 -0.118 -4.259 1.00 97.31 204 HIS A CA 1
ATOM 1676 C C . HIS A 1 204 ? -10.369 -1.482 -3.787 1.00 97.31 204 HIS A C 1
ATOM 1678 O O . HIS A 1 204 ? -10.120 -2.484 -4.460 1.00 97.31 204 HIS A O 1
ATOM 1684 N N . GLN A 1 205 ? -11.148 -1.510 -2.703 1.00 95.88 205 GLN A N 1
ATOM 1685 C CA . GLN A 1 205 ? -11.762 -2.743 -2.201 1.00 95.88 205 GLN A CA 1
ATOM 1686 C C . GLN A 1 205 ? -12.767 -3.330 -3.194 1.00 95.88 205 GLN A C 1
ATOM 1688 O O . GLN A 1 205 ? -12.707 -4.522 -3.494 1.00 95.88 205 GLN A O 1
ATOM 1693 N N . ASP A 1 206 ? -13.648 -2.508 -3.766 1.00 96.44 206 ASP A N 1
ATOM 1694 C CA . ASP A 1 206 ? -14.645 -2.969 -4.738 1.00 96.44 206 ASP A CA 1
ATOM 1695 C C . ASP A 1 206 ? -13.977 -3.539 -6.001 1.00 96.44 206 ASP A C 1
ATOM 1697 O O . ASP A 1 206 ? -14.403 -4.563 -6.544 1.00 96.44 206 ASP A O 1
ATOM 1701 N N . PHE A 1 207 ? -12.903 -2.896 -6.470 1.00 98.19 207 PHE A N 1
ATOM 1702 C CA . PHE A 1 207 ? -12.152 -3.323 -7.646 1.00 98.19 207 PHE A CA 1
ATOM 1703 C C . PHE A 1 207 ? -11.445 -4.664 -7.425 1.00 98.19 207 PHE A C 1
ATOM 1705 O O . PHE A 1 207 ? -11.447 -5.505 -8.333 1.00 98.19 207 PHE A O 1
ATOM 1712 N N . ALA A 1 208 ? -10.865 -4.865 -6.240 1.00 98.62 208 ALA A N 1
ATOM 1713 C CA . ALA A 1 208 ? -10.205 -6.105 -5.847 1.00 98.62 208 ALA A CA 1
ATOM 1714 C C . ALA A 1 208 ? -11.211 -7.249 -5.637 1.00 98.62 208 ALA A C 1
ATOM 1716 O O . ALA A 1 208 ? -11.049 -8.328 -6.213 1.00 98.62 208 ALA A O 1
ATOM 1717 N N . ALA A 1 209 ? -12.308 -6.984 -4.921 1.00 96.50 209 ALA A N 1
ATOM 1718 C CA . ALA A 1 209 ? -13.372 -7.954 -4.667 1.00 96.50 209 ALA A CA 1
ATOM 1719 C C . ALA A 1 209 ? -14.036 -8.446 -5.960 1.00 96.50 209 ALA A C 1
ATOM 1721 O O . ALA A 1 209 ? -14.319 -9.632 -6.100 1.00 96.50 209 ALA A O 1
ATOM 1722 N N . ALA A 1 210 ? -14.223 -7.569 -6.953 1.00 98.25 210 ALA A N 1
ATOM 1723 C CA . ALA A 1 210 ? -14.763 -7.949 -8.262 1.00 98.25 210 ALA A CA 1
ATOM 1724 C C . ALA A 1 210 ? -13.879 -8.944 -9.046 1.00 98.25 210 ALA A C 1
ATOM 1726 O O . ALA A 1 210 ? -14.317 -9.456 -10.079 1.00 98.25 210 ALA A O 1
ATOM 1727 N N . ARG A 1 211 ? -12.644 -9.183 -8.591 1.00 98.06 211 ARG A N 1
ATOM 1728 C CA . ARG A 1 211 ? -11.636 -10.053 -9.219 1.00 98.06 211 ARG A CA 1
ATOM 1729 C C . ARG A 1 211 ? -11.153 -11.170 -8.294 1.00 98.06 211 ARG A C 1
ATOM 1731 O O . ARG A 1 211 ? -10.197 -11.858 -8.641 1.00 98.06 211 ARG A O 1
ATOM 1738 N N . ASP A 1 212 ? -11.782 -11.326 -7.127 1.00 97.88 212 ASP A N 1
ATOM 1739 C CA . ASP A 1 212 ? -11.368 -12.269 -6.084 1.00 97.88 212 ASP A CA 1
ATOM 1740 C C . ASP A 1 212 ? -9.877 -12.112 -5.703 1.00 97.88 212 ASP A C 1
ATOM 1742 O O . ASP A 1 212 ? -9.149 -13.096 -5.546 1.00 97.88 212 ASP A O 1
ATOM 1746 N N . LYS A 1 213 ? -9.401 -10.861 -5.600 1.00 98.50 213 LYS A N 1
ATOM 1747 C CA . LYS A 1 213 ? -8.017 -10.536 -5.223 1.00 98.50 213 LYS A CA 1
ATOM 1748 C C . LYS A 1 213 ? -7.960 -9.888 -3.836 1.00 98.50 213 LYS A C 1
ATOM 1750 O O . LYS A 1 213 ? -8.805 -9.038 -3.551 1.00 98.50 213 LYS A O 1
ATOM 1755 N N . PRO A 1 214 ? -6.948 -10.218 -3.014 1.00 98.62 214 PRO A N 1
ATOM 1756 C CA . PRO A 1 214 ? -6.676 -9.472 -1.797 1.00 98.62 214 PRO A CA 1
ATOM 1757 C C . PRO A 1 214 ? -6.145 -8.071 -2.118 1.00 98.62 214 PRO A C 1
ATOM 1759 O O . PRO A 1 214 ? -5.726 -7.760 -3.243 1.00 98.62 214 PRO A O 1
ATOM 1762 N N . THR A 1 215 ? -6.109 -7.238 -1.085 1.00 98.75 215 THR A N 1
ATOM 1763 C CA . THR A 1 215 ? -5.583 -5.873 -1.142 1.00 98.75 215 THR A CA 1
ATOM 1764 C C . THR A 1 215 ? -4.325 -5.699 -0.304 1.00 98.75 215 THR A C 1
ATOM 1766 O O . THR A 1 215 ? -4.084 -6.443 0.646 1.00 98.75 215 THR A O 1
ATOM 1769 N N . ALA A 1 216 ? -3.524 -4.694 -0.639 1.00 98.44 216 ALA A N 1
ATOM 1770 C CA . ALA A 1 216 ? -2.397 -4.262 0.175 1.00 98.44 216 ALA A CA 1
ATOM 1771 C C . ALA A 1 216 ? -2.260 -2.741 0.188 1.00 98.44 216 ALA A C 1
ATOM 1773 O O . ALA A 1 216 ? -2.733 -2.059 -0.723 1.00 98.44 216 ALA A O 1
ATOM 1774 N N . TYR A 1 217 ? -1.580 -2.242 1.219 1.00 98.19 217 TYR A N 1
ATOM 1775 C CA . TYR A 1 217 ? -1.259 -0.827 1.386 1.00 98.19 217 TYR A CA 1
ATOM 1776 C C . TYR A 1 217 ? 0.246 -0.654 1.534 1.00 98.19 217 TYR A C 1
ATOM 1778 O O . TYR A 1 217 ? 0.758 -0.555 2.648 1.00 98.19 217 TYR A O 1
ATOM 1786 N N . SER A 1 218 ? 0.961 -0.696 0.411 1.00 95.88 218 SER A N 1
ATOM 1787 C CA . SER A 1 218 ? 2.428 -0.649 0.390 1.00 95.88 218 SER A CA 1
ATOM 1788 C C . SER A 1 218 ? 3.009 0.631 0.961 1.00 95.88 218 SER A C 1
ATOM 1790 O O . SER A 1 218 ? 4.129 0.620 1.465 1.00 95.88 218 SER A O 1
ATOM 1792 N N . GLU A 1 219 ? 2.244 1.715 0.934 1.00 97.12 219 GLU A N 1
ATOM 1793 C CA . GLU A 1 219 ? 2.596 2.929 1.640 1.00 97.12 219 GLU A CA 1
ATOM 1794 C C . GLU A 1 219 ? 1.359 3.549 2.272 1.00 97.12 219 GLU A C 1
ATOM 1796 O O . GLU A 1 219 ? 0.338 3.757 1.617 1.00 97.12 219 GLU A O 1
ATOM 1801 N N . TRP A 1 220 ? 1.459 3.904 3.550 1.00 97.50 220 TRP A N 1
ATOM 1802 C CA . TRP A 1 220 ? 0.572 4.914 4.103 1.00 97.50 220 TRP A CA 1
ATOM 1803 C C . TRP A 1 220 ? 1.232 5.779 5.169 1.00 97.50 220 TRP A C 1
ATOM 1805 O O . TRP A 1 220 ? 2.147 5.365 5.899 1.00 97.50 220 TRP A O 1
ATOM 1815 N N . GLY A 1 221 ? 0.738 7.009 5.282 1.00 96.38 221 GLY A N 1
ATOM 1816 C CA . GLY A 1 221 ? 1.254 7.974 6.238 1.00 96.38 221 GLY A CA 1
ATOM 1817 C C . GLY A 1 221 ? 0.318 9.131 6.538 1.00 96.38 221 GLY A C 1
ATOM 1818 O O . GLY A 1 221 ? -0.652 9.396 5.832 1.00 96.38 221 GLY A O 1
ATOM 1819 N N . VAL A 1 222 ? 0.620 9.824 7.632 1.00 95.94 222 VAL A N 1
ATOM 1820 C CA . VAL A 1 222 ? -0.130 10.988 8.115 1.00 95.94 222 VAL A CA 1
ATOM 1821 C C . VAL A 1 222 ? 0.843 12.116 8.436 1.00 95.94 222 VAL A C 1
ATOM 1823 O O . VAL A 1 222 ? 1.922 11.862 8.968 1.00 95.94 222 VAL A O 1
ATOM 1826 N N . MET A 1 223 ? 0.457 13.351 8.113 1.00 92.88 223 MET A N 1
ATOM 1827 C CA . MET A 1 223 ? 1.297 14.546 8.262 1.00 92.88 223 MET A CA 1
ATOM 1828 C C . MET A 1 223 ? 0.737 15.514 9.317 1.00 92.88 223 MET A C 1
ATOM 1830 O O . MET A 1 223 ? 0.443 16.678 9.024 1.00 92.88 223 MET A O 1
ATOM 1834 N N . THR A 1 224 ? 0.452 15.010 10.520 1.00 94.56 224 THR A N 1
ATOM 1835 C CA . THR A 1 224 ? -0.133 15.806 11.612 1.00 94.56 224 THR A CA 1
ATOM 1836 C C . THR A 1 224 ? -0.089 15.084 12.956 1.00 94.56 224 THR A C 1
ATOM 1838 O O . THR A 1 224 ? -0.232 13.865 13.008 1.00 94.56 224 THR A O 1
ATOM 1841 N N . ASN A 1 225 ? -0.021 15.847 14.054 1.00 95.44 225 ASN A N 1
ATOM 1842 C CA . ASN A 1 225 ? -0.185 15.327 15.413 1.00 95.44 225 ASN A CA 1
ATOM 1843 C C . ASN A 1 225 ? -1.628 14.949 15.777 1.00 95.44 225 ASN A C 1
ATOM 1845 O O . ASN A 1 225 ? -1.856 14.375 16.843 1.00 95.44 225 ASN A O 1
ATOM 1849 N N . ASN A 1 226 ? -2.616 15.311 14.957 1.00 92.12 226 ASN A N 1
ATOM 1850 C CA . ASN A 1 226 ? -4.039 15.147 15.264 1.00 92.12 226 ASN A CA 1
ATOM 1851 C C . ASN A 1 226 ? -4.675 13.938 14.551 1.00 92.12 226 ASN A C 1
ATOM 1853 O O . ASN A 1 226 ? -5.838 14.000 14.158 1.00 92.12 226 ASN A O 1
ATOM 1857 N N . ALA A 1 227 ? -3.923 12.853 14.343 1.00 94.75 227 ALA A N 1
ATOM 1858 C CA . ALA A 1 227 ? -4.372 11.729 13.524 1.00 94.75 227 ALA A CA 1
ATOM 1859 C C . ALA A 1 227 ? -4.889 10.504 14.279 1.00 94.75 227 ALA A C 1
ATOM 1861 O O . ALA A 1 227 ? -5.122 9.475 13.655 1.00 94.75 227 ALA A O 1
ATOM 1862 N N . GLU A 1 228 ? -5.135 10.598 15.587 1.00 86.88 228 GLU A N 1
ATOM 1863 C CA . GLU A 1 228 ? -5.647 9.463 16.365 1.00 86.88 228 GLU A CA 1
ATOM 1864 C C . GLU A 1 228 ? -6.900 8.800 15.748 1.00 86.88 228 GLU A C 1
ATOM 1866 O O . GLU A 1 228 ? -6.871 7.579 15.570 1.00 86.88 228 GLU A O 1
ATOM 1871 N N . PRO A 1 229 ? -7.968 9.531 15.360 1.00 82.31 229 PRO A N 1
ATOM 1872 C CA . PRO A 1 229 ? -9.146 8.888 14.775 1.00 82.31 229 PRO A CA 1
ATOM 1873 C C . PRO A 1 229 ? -8.856 8.230 13.425 1.00 82.31 229 PRO A C 1
ATOM 1875 O O . PRO A 1 229 ? -9.317 7.123 13.163 1.00 82.31 229 PRO A O 1
ATOM 1878 N N . PHE A 1 230 ? -8.034 8.878 12.598 1.00 90.00 230 PHE A N 1
ATOM 1879 C CA . PHE A 1 230 ? -7.640 8.374 11.286 1.00 90.00 230 PHE A CA 1
ATOM 1880 C C . PHE A 1 230 ? -6.821 7.078 11.392 1.00 90.00 230 PHE A C 1
ATOM 1882 O O . PHE A 1 230 ? -7.098 6.098 10.708 1.00 90.00 230 PHE A O 1
ATOM 1889 N N . VAL A 1 231 ? -5.835 7.048 12.294 1.00 93.44 231 VAL A N 1
ATOM 1890 C CA . VAL A 1 231 ? -4.990 5.874 12.560 1.00 93.44 231 VAL A CA 1
ATOM 1891 C C . VAL A 1 231 ? -5.835 4.686 13.027 1.00 93.44 231 VAL A C 1
ATOM 1893 O O . VAL A 1 231 ? -5.644 3.567 12.548 1.00 93.44 231 VAL A O 1
ATOM 1896 N N . LYS A 1 232 ? -6.804 4.930 13.918 1.00 85.38 232 LYS A N 1
ATOM 1897 C CA . LYS A 1 232 ? -7.753 3.903 14.372 1.00 85.38 232 LYS A CA 1
ATOM 1898 C C . LYS A 1 232 ? -8.645 3.409 13.229 1.00 85.38 232 LYS A C 1
ATOM 1900 O O . LYS A 1 232 ? -8.839 2.203 13.097 1.00 85.38 232 LYS A O 1
ATOM 1905 N N . ALA A 1 233 ? -9.137 4.309 12.376 1.00 83.69 233 ALA A N 1
ATOM 1906 C CA . ALA A 1 233 ? -9.949 3.945 11.217 1.00 83.69 233 ALA A CA 1
ATOM 1907 C C . ALA A 1 233 ? -9.174 3.074 10.210 1.00 83.69 233 ALA A C 1
ATOM 1909 O O . ALA A 1 233 ? -9.689 2.041 9.785 1.00 83.69 233 ALA A O 1
ATOM 1910 N N . MET A 1 234 ? -7.912 3.409 9.915 1.00 92.69 234 MET A N 1
ATOM 1911 C CA . MET A 1 234 ? -7.028 2.578 9.084 1.00 92.69 234 MET A CA 1
ATOM 1912 C C . MET A 1 234 ? -6.840 1.174 9.672 1.00 92.69 234 MET A C 1
ATOM 1914 O O . MET A 1 234 ? -6.945 0.186 8.951 1.00 92.69 234 MET A O 1
ATOM 1918 N N . LYS A 1 235 ? -6.626 1.048 10.990 1.00 89.75 235 LYS A N 1
ATOM 1919 C CA . LYS A 1 235 ? -6.500 -0.269 11.636 1.00 89.75 235 LYS A CA 1
ATOM 1920 C C . LYS A 1 235 ? -7.758 -1.114 11.483 1.00 89.75 235 LYS A C 1
ATOM 1922 O O . LYS A 1 235 ? -7.665 -2.279 11.110 1.00 89.75 235 LYS A O 1
ATOM 1927 N N . VAL A 1 236 ? -8.923 -0.527 11.748 1.00 82.19 236 VAL A N 1
ATOM 1928 C CA . VAL A 1 236 ? -10.212 -1.209 11.575 1.00 82.19 236 VAL A CA 1
ATOM 1929 C C . VAL A 1 236 ? -10.390 -1.636 10.128 1.00 82.19 236 VAL A C 1
ATOM 1931 O O . VAL A 1 236 ? -10.790 -2.768 9.869 1.00 82.19 236 VAL A O 1
ATOM 1934 N N . TRP A 1 237 ? -10.071 -0.756 9.182 1.00 88.31 237 TRP A N 1
ATOM 1935 C CA . TRP A 1 237 ? -10.124 -1.063 7.761 1.00 88.31 237 TRP A CA 1
ATOM 1936 C C . TRP A 1 237 ? -9.268 -2.282 7.420 1.00 88.31 237 TRP A C 1
ATOM 1938 O O . TRP A 1 237 ? -9.776 -3.236 6.835 1.00 88.31 237 TRP A O 1
ATOM 1948 N N . PHE A 1 238 ? -8.017 -2.303 7.880 1.00 92.06 238 PHE A N 1
ATOM 1949 C CA . PHE A 1 238 ? -7.113 -3.431 7.686 1.00 92.06 238 PHE A CA 1
ATOM 1950 C C . PHE A 1 238 ? -7.610 -4.725 8.333 1.00 92.06 238 PHE A C 1
ATOM 1952 O O . PHE A 1 238 ? -7.441 -5.785 7.744 1.00 92.06 238 PHE A O 1
ATOM 1959 N N . ASP A 1 239 ? -8.224 -4.659 9.514 1.00 83.69 239 ASP A N 1
ATOM 1960 C CA . ASP A 1 239 ? -8.710 -5.843 10.232 1.00 83.69 239 ASP A CA 1
ATOM 1961 C C . ASP A 1 239 ? -10.014 -6.417 9.659 1.00 83.69 239 ASP A C 1
ATOM 1963 O O . ASP A 1 239 ? -10.323 -7.590 9.881 1.00 83.69 239 ASP A O 1
ATOM 1967 N N . THR A 1 240 ? -10.803 -5.593 8.965 1.00 80.12 240 THR A N 1
ATOM 1968 C CA . THR A 1 240 ? -12.154 -5.945 8.490 1.00 80.12 240 THR A CA 1
ATOM 1969 C C . THR A 1 240 ? -12.233 -6.239 6.994 1.00 80.12 240 THR A C 1
ATOM 1971 O O . THR A 1 240 ? -13.281 -6.685 6.525 1.00 80.12 240 THR A O 1
ATOM 1974 N N . HIS A 1 241 ? -11.137 -6.047 6.260 1.00 86.31 241 HIS A N 1
ATOM 1975 C CA . HIS A 1 241 ? -11.031 -6.341 4.831 1.00 86.31 241 HIS A CA 1
ATOM 1976 C C . HIS A 1 241 ? -9.958 -7.403 4.570 1.00 86.31 241 HIS A C 1
ATOM 1978 O O . HIS A 1 241 ? -9.147 -7.718 5.441 1.00 86.31 241 HIS A O 1
ATOM 1984 N N . ASP A 1 242 ? -9.949 -7.966 3.359 1.00 93.50 242 ASP A N 1
ATOM 1985 C CA . ASP A 1 242 ? -8.924 -8.922 2.926 1.00 93.50 242 ASP A CA 1
ATOM 1986 C C . ASP A 1 242 ? -7.626 -8.185 2.563 1.00 93.50 242 ASP A C 1
ATOM 1988 O O . ASP A 1 242 ? -7.250 -8.045 1.396 1.00 93.50 242 ASP A O 1
ATOM 1992 N N . VAL A 1 243 ? -6.989 -7.615 3.587 1.00 97.19 243 VAL A N 1
ATOM 1993 C CA . VAL A 1 243 ? -5.717 -6.907 3.469 1.00 97.19 243 VAL A CA 1
ATOM 1994 C C . VAL A 1 243 ? -4.592 -7.861 3.851 1.00 97.19 243 VAL A C 1
ATOM 1996 O O . VAL A 1 243 ? -4.504 -8.315 4.993 1.00 97.19 243 VAL A O 1
ATOM 1999 N N . VAL A 1 244 ? -3.709 -8.174 2.903 1.00 97.25 244 VAL A N 1
ATOM 2000 C CA . VAL A 1 244 ? -2.593 -9.098 3.161 1.00 97.25 244 VAL A CA 1
ATOM 2001 C C . VAL A 1 244 ? -1.469 -8.416 3.929 1.00 97.25 244 VAL A C 1
ATOM 2003 O O . VAL A 1 244 ? -0.911 -9.005 4.857 1.00 97.25 244 VAL A O 1
ATOM 2006 N N . PHE A 1 245 ? -1.189 -7.150 3.617 1.00 97.50 245 PHE A N 1
ATOM 2007 C CA . PHE A 1 245 ? -0.204 -6.351 4.330 1.00 97.50 245 PHE A CA 1
ATOM 2008 C C . PHE A 1 245 ? -0.454 -4.847 4.197 1.00 97.50 245 PHE A C 1
ATOM 2010 O O . PHE A 1 245 ? -1.124 -4.375 3.277 1.00 97.50 245 PHE A O 1
ATOM 2017 N N . GLN A 1 246 ? 0.145 -4.098 5.114 1.00 97.56 246 GLN A N 1
ATOM 2018 C CA . GLN A 1 246 ? 0.272 -2.645 5.056 1.00 97.56 246 GLN A CA 1
ATOM 2019 C C . GLN A 1 246 ? 1.689 -2.253 5.470 1.00 97.56 246 GLN A C 1
ATOM 2021 O O . GLN A 1 246 ? 2.261 -2.942 6.309 1.00 97.56 246 GLN A O 1
ATOM 2026 N N . SER A 1 247 ? 2.234 -1.162 4.942 1.00 97.88 247 SER A N 1
ATOM 2027 C CA . SER A 1 247 ? 3.535 -0.637 5.350 1.00 97.88 247 SER A CA 1
ATOM 2028 C C . SER A 1 247 ? 3.453 0.841 5.714 1.00 97.88 247 SER A C 1
ATOM 2030 O O . SER A 1 247 ? 3.013 1.695 4.937 1.00 97.88 247 SER A O 1
ATOM 2032 N N . ARG A 1 248 ? 3.878 1.151 6.941 1.00 97.69 248 ARG A N 1
ATOM 2033 C CA . ARG A 1 248 ? 3.900 2.517 7.457 1.00 97.69 248 ARG A CA 1
ATOM 2034 C C . ARG A 1 248 ? 5.108 3.277 6.911 1.00 97.69 248 ARG A C 1
ATOM 2036 O O . ARG A 1 248 ? 6.246 2.862 7.117 1.00 97.69 248 ARG A O 1
ATOM 2043 N N . TRP A 1 249 ? 4.866 4.448 6.327 1.00 97.69 249 TRP A N 1
ATOM 2044 C CA . TRP A 1 249 ? 5.916 5.390 5.918 1.00 97.69 249 TRP A CA 1
ATOM 2045 C C . TRP A 1 249 ? 6.582 6.111 7.107 1.00 97.69 249 TRP A C 1
ATOM 2047 O O . TRP A 1 249 ? 6.283 7.274 7.385 1.00 97.69 249 TRP A O 1
ATOM 2057 N N . ASP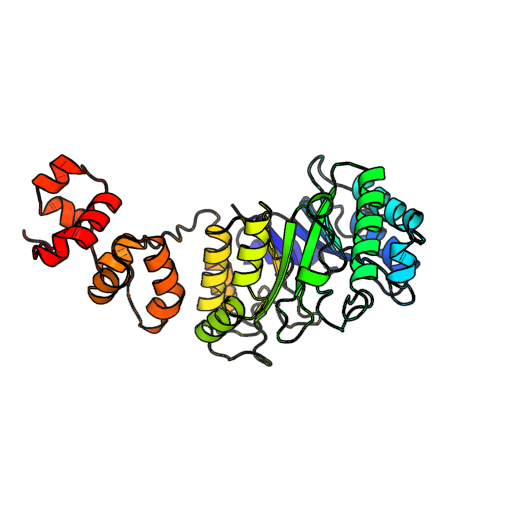 A 1 250 ? 7.460 5.446 7.856 1.00 97.50 250 ASP A N 1
ATOM 2058 C CA . ASP A 1 250 ? 8.180 6.062 8.982 1.00 97.50 250 ASP A CA 1
ATOM 2059 C C . ASP A 1 250 ? 9.480 6.745 8.508 1.00 97.50 250 ASP A C 1
ATOM 2061 O O . ASP A 1 250 ? 10.603 6.390 8.863 1.00 97.50 250 ASP A O 1
ATOM 2065 N N . SER A 1 251 ? 9.310 7.742 7.643 1.00 95.56 251 SER A N 1
ATOM 2066 C CA . SER A 1 251 ? 10.379 8.524 7.024 1.00 95.56 251 SER A CA 1
ATOM 2067 C C . SER A 1 251 ? 9.899 9.951 6.764 1.00 95.56 251 SER A C 1
ATOM 2069 O O . SER A 1 251 ? 8.699 10.192 6.655 1.00 95.56 251 SER A O 1
ATOM 2071 N N . ASP A 1 252 ? 10.845 10.882 6.632 1.00 94.44 252 ASP A N 1
ATOM 2072 C CA . ASP A 1 252 ? 10.583 12.261 6.190 1.00 94.44 252 ASP A CA 1
ATOM 2073 C C . ASP A 1 252 ? 11.034 12.522 4.748 1.00 94.44 252 ASP A C 1
ATOM 2075 O O . ASP A 1 252 ? 11.023 13.659 4.269 1.00 94.44 252 ASP A O 1
ATOM 2079 N N . ASP A 1 253 ? 11.482 11.476 4.054 1.00 91.44 253 ASP A N 1
ATOM 2080 C CA . ASP A 1 253 ? 11.823 11.570 2.641 1.00 91.44 253 ASP A CA 1
ATOM 2081 C C . ASP A 1 253 ? 10.548 11.789 1.822 1.00 91.44 253 ASP A C 1
ATOM 2083 O O . ASP A 1 253 ? 9.607 11.016 1.943 1.00 91.44 253 ASP A O 1
ATOM 2087 N N . SER A 1 254 ? 10.504 12.846 1.008 1.00 88.38 254 SER A N 1
ATOM 2088 C CA . SER A 1 254 ? 9.372 13.252 0.145 1.00 88.38 254 SER A CA 1
ATOM 2089 C C . SER A 1 254 ? 8.022 13.554 0.836 1.00 88.38 254 SER A C 1
ATOM 2091 O O . SER A 1 254 ? 7.265 14.388 0.341 1.00 88.38 254 SER A O 1
ATOM 2093 N N . PHE A 1 255 ? 7.746 12.971 2.002 1.00 92.38 255 PHE A N 1
ATOM 2094 C CA . PHE A 1 255 ? 6.579 13.174 2.854 1.00 92.38 255 PHE A CA 1
ATOM 2095 C C . PHE A 1 255 ? 7.036 13.131 4.325 1.00 92.38 255 PHE A C 1
ATOM 2097 O O . PHE A 1 255 ? 7.621 12.122 4.715 1.00 92.38 255 PHE A O 1
ATOM 2104 N N . PRO A 1 256 ? 6.797 14.174 5.150 1.00 94.12 256 PRO A N 1
ATOM 2105 C CA . PRO A 1 256 ? 7.135 14.169 6.578 1.00 94.12 256 PRO A CA 1
ATOM 2106 C C . PRO A 1 256 ? 6.175 13.277 7.372 1.00 94.12 256 PRO A C 1
ATOM 2108 O O . PRO A 1 256 ? 5.199 13.739 7.965 1.00 94.12 256 PRO A O 1
ATOM 2111 N N . GLY A 1 257 ? 6.424 11.972 7.294 1.00 94.50 257 GLY A N 1
ATOM 2112 C CA . GLY A 1 257 ? 5.592 10.928 7.870 1.00 94.50 257 GLY A CA 1
ATOM 2113 C C . GLY A 1 257 ? 6.238 10.211 9.042 1.00 94.50 257 GLY A C 1
ATOM 2114 O O . GLY A 1 257 ? 5.652 9.239 9.511 1.00 94.50 257 GLY A O 1
ATOM 2115 N N . ARG A 1 258 ? 7.406 10.624 9.533 1.00 95.94 258 ARG A N 1
ATOM 2116 C CA . ARG A 1 258 ? 8.048 9.931 10.651 1.00 95.94 258 ARG A CA 1
ATOM 2117 C C . ARG A 1 258 ? 7.266 10.128 11.956 1.00 95.94 258 ARG A C 1
ATOM 2119 O O . ARG A 1 258 ? 6.955 11.250 12.336 1.00 95.94 258 ARG A O 1
ATOM 2126 N N . LEU A 1 259 ? 6.947 9.035 12.656 1.00 96.56 259 LEU A N 1
ATOM 2127 C CA . LEU A 1 259 ? 6.296 9.060 13.980 1.00 96.56 259 LEU A CA 1
ATOM 2128 C C . LEU A 1 259 ? 7.223 8.576 15.095 1.00 96.56 259 LEU A C 1
ATOM 2130 O O . LEU A 1 259 ? 7.090 9.019 16.240 1.00 96.56 259 LEU A O 1
ATOM 2134 N N . SER A 1 260 ? 8.157 7.678 14.773 1.00 96.50 260 SER A N 1
ATOM 2135 C CA . SER A 1 260 ? 9.042 7.038 15.756 1.00 96.50 260 SER A CA 1
ATOM 2136 C C . SER A 1 260 ? 10.036 7.984 16.437 1.00 96.50 260 SER A C 1
ATOM 2138 O O . SER A 1 260 ? 10.610 7.641 17.470 1.00 96.50 260 SER A O 1
ATOM 2140 N N . ASP A 1 261 ? 10.238 9.189 15.899 1.00 95.00 261 ASP A N 1
ATOM 2141 C CA . ASP A 1 261 ? 11.150 10.192 16.457 1.00 95.00 261 ASP A CA 1
ATOM 2142 C C . ASP A 1 261 ? 10.508 11.084 17.536 1.00 95.00 261 ASP A C 1
ATOM 2144 O O . ASP A 1 261 ? 11.193 11.898 18.163 1.00 95.00 261 ASP A O 1
ATOM 2148 N N . GLY A 1 262 ? 9.201 10.928 17.773 1.00 93.69 262 GLY A N 1
ATOM 2149 C CA . GLY A 1 262 ? 8.447 11.696 18.760 1.00 93.69 262 GLY A CA 1
ATOM 2150 C C . GLY A 1 262 ? 8.121 13.133 18.344 1.00 93.69 262 GLY A C 1
ATOM 2151 O O . GLY A 1 262 ? 7.680 13.906 19.199 1.00 93.69 262 GLY A O 1
ATOM 2152 N N . SER A 1 263 ? 8.314 13.500 17.072 1.00 93.62 263 SER A N 1
ATOM 2153 C CA . SER A 1 263 ? 7.923 14.810 16.529 1.00 93.62 263 SER A CA 1
ATOM 2154 C C . SER A 1 263 ? 6.404 15.030 16.571 1.00 93.62 263 SER A C 1
ATOM 2156 O O . SER A 1 263 ? 5.954 16.129 16.898 1.00 93.62 263 SER A O 1
ATOM 2158 N N . GLU A 1 264 ? 5.629 13.960 16.365 1.00 95.94 264 GLU A N 1
ATOM 2159 C CA . GLU A 1 264 ? 4.162 13.937 16.416 1.00 95.94 264 GLU A CA 1
ATOM 2160 C C . GLU A 1 264 ? 3.648 13.039 17.565 1.00 95.94 264 GLU A C 1
ATOM 2162 O O . GLU A 1 264 ? 3.104 11.955 17.336 1.00 95.94 264 GLU A O 1
ATOM 2167 N N . PRO A 1 265 ? 3.816 13.440 18.843 1.00 94.94 265 PRO A N 1
ATOM 2168 C CA . PRO A 1 265 ? 3.688 12.540 19.994 1.00 94.94 265 PRO A CA 1
ATOM 2169 C C . PRO A 1 265 ? 2.280 11.977 20.248 1.00 94.94 265 PRO A C 1
ATOM 2171 O O . PRO A 1 265 ? 2.158 10.859 20.746 1.00 94.94 265 PRO A O 1
ATOM 2174 N N . ASN A 1 266 ? 1.209 12.713 19.936 1.00 90.94 266 ASN A N 1
ATOM 2175 C CA . ASN A 1 266 ? -0.161 12.216 20.106 1.00 90.94 266 ASN A CA 1
ATOM 2176 C C . ASN A 1 266 ? -0.500 11.184 19.029 1.00 90.94 266 ASN A C 1
ATOM 2178 O O . ASN A 1 266 ? -1.072 10.142 19.340 1.00 90.94 266 ASN A O 1
ATOM 2182 N N . THR A 1 267 ? -0.111 11.451 17.781 1.00 96.06 267 THR A N 1
ATOM 2183 C CA . THR A 1 267 ? -0.315 10.509 16.672 1.00 96.06 267 THR A CA 1
ATOM 2184 C C . THR A 1 267 ? 0.575 9.283 16.810 1.00 96.06 267 THR A C 1
ATOM 2186 O O . THR A 1 267 ? 0.102 8.166 16.624 1.00 96.06 267 THR A O 1
ATOM 2189 N N . GLY A 1 268 ? 1.828 9.466 17.228 1.00 96.69 268 GLY A N 1
ATOM 2190 C CA . GLY A 1 268 ? 2.728 8.368 17.552 1.00 96.69 268 GLY A CA 1
ATOM 2191 C C . GLY A 1 268 ? 2.174 7.480 18.666 1.00 96.69 268 GLY A C 1
ATOM 2192 O O . GLY A 1 268 ? 2.113 6.267 18.493 1.00 96.69 268 GLY A O 1
ATOM 2193 N N . ARG A 1 269 ? 1.672 8.062 19.768 1.00 92.88 269 ARG A N 1
ATOM 2194 C CA . ARG A 1 269 ? 0.996 7.294 20.830 1.00 92.88 269 ARG A CA 1
ATOM 2195 C C . ARG A 1 269 ? -0.204 6.519 20.288 1.00 92.88 269 ARG A C 1
ATOM 2197 O O . ARG A 1 269 ? -0.311 5.333 20.569 1.00 92.88 269 ARG A O 1
ATOM 2204 N N . ALA A 1 270 ? -1.069 7.164 19.504 1.00 89.81 270 ALA A N 1
ATOM 2205 C CA . ALA A 1 270 ? -2.224 6.502 18.907 1.00 89.81 270 ALA A CA 1
ATOM 2206 C C . ALA A 1 270 ? -1.810 5.334 18.003 1.00 89.81 270 ALA A C 1
ATOM 2208 O O . ALA A 1 270 ? -2.433 4.280 18.061 1.00 89.81 270 ALA A O 1
ATOM 2209 N N . TYR A 1 271 ? -0.747 5.489 17.210 1.00 95.62 271 TYR A N 1
ATOM 2210 C CA . TYR A 1 271 ? -0.210 4.416 16.375 1.00 95.62 271 TYR A CA 1
ATOM 2211 C C . TYR A 1 271 ? 0.304 3.244 17.212 1.00 95.62 271 TYR A C 1
ATOM 2213 O O . TYR A 1 271 ? -0.098 2.110 16.967 1.00 95.62 271 TYR A O 1
ATOM 2221 N N . VAL A 1 272 ? 1.126 3.510 18.232 1.00 94.31 272 VAL A N 1
ATOM 2222 C CA . VAL A 1 272 ? 1.642 2.469 19.135 1.00 94.31 272 VAL A CA 1
ATOM 2223 C C . VAL A 1 272 ? 0.494 1.757 19.839 1.00 94.31 272 VAL A C 1
ATOM 2225 O O . VAL A 1 272 ? 0.404 0.537 19.758 1.00 94.31 272 VAL A O 1
ATOM 2228 N N . GLU A 1 273 ? -0.433 2.487 20.463 1.00 87.56 273 GLU A N 1
ATOM 2229 C CA . GLU A 1 273 ? -1.632 1.896 21.073 1.00 87.56 273 GLU A CA 1
ATOM 2230 C C . GLU A 1 273 ? -2.384 1.027 20.062 1.00 87.56 273 GLU A C 1
ATOM 2232 O O . GLU A 1 273 ? -2.806 -0.069 20.403 1.00 87.56 273 GLU A O 1
ATOM 2237 N N . THR A 1 274 ? -2.483 1.476 18.808 1.00 86.75 274 THR A N 1
ATOM 2238 C CA . THR A 1 274 ? -3.327 0.828 17.807 1.00 86.75 274 THR A CA 1
ATOM 2239 C C . THR A 1 274 ? -2.710 -0.433 17.182 1.00 86.75 274 THR A C 1
ATOM 2241 O O . THR A 1 274 ? -3.416 -1.396 16.869 1.00 86.75 274 THR A O 1
ATOM 2244 N N . PHE A 1 275 ? -1.391 -0.428 16.976 1.00 92.31 275 PHE A N 1
ATOM 2245 C CA . PHE A 1 275 ? -0.672 -1.428 16.181 1.00 92.31 275 PHE A CA 1
ATOM 2246 C C . PHE A 1 275 ? 0.300 -2.304 16.997 1.00 92.31 275 PHE A C 1
ATOM 2248 O O . PHE A 1 275 ? 0.762 -3.322 16.475 1.00 92.31 275 PHE A O 1
ATOM 2255 N N . SER A 1 276 ? 0.589 -1.963 18.263 1.00 88.62 276 SER A N 1
ATOM 2256 C CA . SER A 1 276 ? 1.492 -2.736 19.141 1.00 88.62 276 SER A CA 1
ATOM 2257 C C . SER A 1 276 ? 0.930 -4.090 19.578 1.00 88.62 276 SER A C 1
ATOM 2259 O O . SER A 1 276 ? 1.688 -5.044 19.749 1.00 88.62 276 SER A O 1
ATOM 2261 N N . ASP A 1 277 ? -0.391 -4.208 19.727 1.00 72.31 277 ASP A N 1
ATOM 2262 C CA . ASP A 1 277 ? -1.041 -5.452 20.125 1.00 72.31 277 ASP A CA 1
ATOM 2263 C C . ASP A 1 277 ? -1.748 -6.113 18.931 1.00 72.31 277 ASP A C 1
ATOM 2265 O O . ASP A 1 277 ? -2.731 -5.611 18.386 1.00 72.31 277 ASP A O 1
ATOM 2269 N N . THR A 1 278 ? -1.260 -7.298 18.548 1.00 57.72 278 THR A N 1
ATOM 2270 C CA . THR A 1 278 ? -1.897 -8.181 17.545 1.00 57.72 278 THR A CA 1
ATOM 2271 C C . THR A 1 278 ? -3.296 -8.646 17.955 1.00 57.72 278 THR A C 1
ATOM 2273 O O . THR A 1 278 ? -4.028 -9.189 17.127 1.00 57.72 278 THR A O 1
ATOM 2276 N N . LYS A 1 279 ? -3.659 -8.475 19.231 1.00 46.00 279 LYS A N 1
ATOM 2277 C CA . LYS A 1 279 ? -4.909 -8.930 19.840 1.00 46.00 279 LYS A CA 1
ATOM 2278 C C . LYS A 1 279 ? -5.760 -7.801 20.396 1.00 46.00 279 LYS A C 1
ATOM 2280 O O . LYS A 1 279 ? -6.703 -8.106 21.127 1.00 46.00 279 LYS A O 1
ATOM 2285 N N . MET A 1 280 ? -5.448 -6.540 20.086 1.00 43.78 280 MET A N 1
ATOM 2286 C CA . MET A 1 280 ? -6.318 -5.461 20.527 1.00 43.78 280 MET A CA 1
ATOM 2287 C C . MET A 1 280 ? -7.700 -5.709 19.929 1.00 43.78 280 MET A C 1
ATOM 2289 O O . MET A 1 280 ? -7.871 -5.749 18.710 1.00 43.78 280 MET A O 1
ATOM 2293 N N . ASP A 1 281 ? -8.649 -5.993 20.815 1.00 48.03 281 ASP A N 1
ATOM 2294 C CA . ASP A 1 281 ? -10.007 -6.335 20.452 1.00 48.03 281 ASP A CA 1
ATOM 2295 C C . ASP A 1 281 ? -10.721 -5.049 20.050 1.00 48.03 281 ASP A C 1
ATOM 2297 O O . ASP A 1 281 ? -11.411 -4.406 20.840 1.00 48.03 281 ASP A O 1
ATOM 2301 N N . TRP A 1 282 ? -10.514 -4.646 18.798 1.00 51.62 282 TRP A N 1
ATOM 2302 C CA . TRP A 1 282 ? -11.308 -3.615 18.138 1.00 51.62 282 TRP A CA 1
ATOM 2303 C C . TRP A 1 282 ? -12.729 -4.099 17.859 1.00 51.62 282 TRP A C 1
ATOM 2305 O O . TRP A 1 282 ? -13.405 -3.479 17.035 1.00 51.62 282 TRP A O 1
ATOM 2315 N N . SER A 1 283 ? -13.214 -5.170 18.516 1.00 54.50 283 SER A N 1
ATOM 2316 C CA . SER A 1 283 ? -14.637 -5.480 18.589 1.00 54.50 283 SER A CA 1
ATOM 2317 C C . SER A 1 283 ? -15.363 -4.377 19.359 1.00 54.50 283 SER A C 1
ATOM 2319 O O . SER A 1 283 ? -15.939 -4.559 20.431 1.00 54.50 283 SER A O 1
ATOM 2321 N N . LEU A 1 284 ? -15.436 -3.202 18.751 1.00 69.25 284 LEU A N 1
ATOM 2322 C CA . LEU A 1 284 ? -16.712 -2.551 18.673 1.00 69.25 284 LEU A CA 1
ATOM 2323 C C . LEU A 1 284 ? -17.704 -3.603 18.179 1.00 69.25 284 LEU A C 1
ATOM 2325 O O . LEU A 1 284 ? -17.774 -3.917 16.987 1.00 69.25 284 LEU A O 1
ATOM 2329 N N . ASP A 1 285 ? -18.433 -4.198 19.110 1.00 79.31 285 ASP A N 1
ATOM 2330 C CA . ASP A 1 285 ? -19.595 -4.979 18.761 1.00 79.31 285 ASP A CA 1
ATOM 2331 C C . ASP A 1 285 ? -20.625 -3.980 18.233 1.00 79.31 285 ASP A C 1
ATOM 2333 O O . ASP A 1 285 ? -21.253 -3.226 18.975 1.00 79.31 285 ASP A O 1
ATOM 2337 N N . GLY A 1 286 ? -20.748 -3.918 16.907 1.00 83.88 286 GLY A N 1
ATOM 2338 C CA . GLY A 1 286 ? -21.653 -2.978 16.268 1.00 83.88 286 GLY A CA 1
ATOM 2339 C C . GLY A 1 286 ? -23.109 -3.199 16.667 1.00 83.88 286 GLY A C 1
ATOM 2340 O O . GLY A 1 286 ? -23.893 -2.261 16.577 1.00 83.88 286 GLY A O 1
ATOM 2341 N N . LEU A 1 287 ? -23.476 -4.393 17.153 1.00 91.44 287 LEU A N 1
ATOM 2342 C CA . LEU A 1 287 ? -24.804 -4.639 17.712 1.00 91.44 287 LEU A CA 1
ATOM 2343 C C . LEU A 1 287 ? -24.939 -4.006 19.093 1.00 91.44 287 LEU A C 1
ATOM 2345 O O . LEU A 1 287 ? -25.930 -3.328 19.326 1.00 91.44 287 LEU A O 1
ATOM 2349 N N . GLN A 1 288 ? -23.955 -4.167 19.980 1.00 91.62 288 GLN A N 1
ATOM 2350 C CA . GLN A 1 288 ? -23.907 -3.444 21.262 1.00 91.62 288 GLN A CA 1
ATOM 2351 C C . GLN A 1 288 ? -24.000 -1.926 21.052 1.00 91.62 288 GLN A C 1
ATOM 2353 O O . GLN A 1 288 ? -24.817 -1.236 21.668 1.00 91.62 288 GLN A O 1
ATOM 2358 N N . TYR A 1 289 ? -23.218 -1.406 20.107 1.00 91.44 289 TYR A N 1
ATOM 2359 C CA . TYR A 1 289 ? -23.229 0.010 19.774 1.00 91.44 289 TYR A CA 1
ATOM 2360 C C . TYR A 1 289 ? -24.576 0.471 19.210 1.00 91.44 289 TYR A C 1
ATOM 2362 O O . TYR A 1 289 ? -25.127 1.454 19.694 1.00 91.44 289 TYR A O 1
ATOM 2370 N N . ILE A 1 290 ? -25.158 -0.249 18.245 1.00 95.62 290 ILE A N 1
ATOM 2371 C CA . ILE A 1 290 ? -26.497 0.079 17.736 1.00 95.62 290 ILE A CA 1
ATOM 2372 C C . ILE A 1 290 ? -27.527 0.020 18.866 1.00 95.62 290 ILE A C 1
ATOM 2374 O O . ILE A 1 290 ? -28.323 0.941 19.010 1.00 95.62 290 ILE A O 1
ATOM 2378 N N . ALA A 1 291 ? -27.493 -1.024 19.696 1.00 96.44 291 ALA A N 1
ATOM 2379 C CA . ALA A 1 291 ? -28.413 -1.201 20.816 1.00 96.44 291 ALA A CA 1
ATOM 2380 C C . ALA A 1 291 ? -28.339 -0.058 21.842 1.00 96.44 291 ALA A C 1
ATOM 2382 O O . ALA A 1 291 ? -29.330 0.218 22.514 1.00 96.44 291 ALA A O 1
ATOM 2383 N N . SER A 1 292 ? -27.207 0.646 21.920 1.00 95.00 292 SER A N 1
ATOM 2384 C CA . SER A 1 292 ? -27.016 1.802 22.804 1.00 95.00 292 SER A CA 1
ATOM 2385 C C . SER A 1 292 ? -27.798 3.050 22.357 1.00 95.00 292 SER A C 1
ATOM 2387 O O . SER A 1 292 ? -27.924 4.002 23.128 1.00 95.00 292 SER A O 1
ATOM 2389 N N . TYR A 1 293 ? -28.322 3.077 21.123 1.00 96.12 293 TYR A N 1
ATOM 2390 C CA . TYR A 1 293 ? -28.867 4.283 20.499 1.00 96.12 293 TYR A CA 1
ATOM 2391 C C . TYR A 1 293 ? -30.128 4.008 19.670 1.00 96.12 293 TYR A C 1
ATOM 2393 O O . TYR A 1 293 ? -30.081 3.368 18.621 1.00 96.12 293 TYR A O 1
ATOM 2401 N N . ALA A 1 294 ? -31.267 4.559 20.100 1.00 96.00 294 ALA A N 1
ATOM 2402 C CA . ALA A 1 294 ? -32.558 4.355 19.434 1.00 96.00 294 ALA A CA 1
ATOM 2403 C C . ALA A 1 294 ? -32.565 4.786 17.954 1.00 96.00 294 ALA A C 1
ATOM 2405 O O . ALA A 1 294 ? -33.160 4.109 17.120 1.00 96.00 294 ALA A O 1
ATOM 2406 N N . ASP A 1 295 ? -31.870 5.872 17.610 1.00 97.44 295 ASP A N 1
ATOM 2407 C CA . ASP A 1 295 ? -31.736 6.336 16.226 1.00 97.44 295 ASP A CA 1
ATOM 2408 C C . ASP A 1 295 ? -30.950 5.346 15.356 1.00 97.44 295 ASP A C 1
ATOM 2410 O O . ASP A 1 295 ? -31.295 5.144 14.193 1.00 97.44 295 ASP A O 1
ATOM 2414 N N . LEU A 1 296 ? -29.949 4.663 15.919 1.00 97.38 296 LEU A N 1
ATOM 2415 C CA . LEU A 1 296 ? -29.194 3.637 15.198 1.00 97.38 296 LEU A CA 1
ATOM 2416 C C . LEU A 1 296 ? -29.997 2.340 15.051 1.00 97.38 296 LEU A C 1
ATOM 2418 O O . LEU A 1 296 ? -29.924 1.702 14.001 1.00 97.38 296 LEU A O 1
ATOM 2422 N N . ILE A 1 297 ? -30.797 1.971 16.061 1.00 97.94 297 ILE A N 1
ATOM 2423 C CA . ILE A 1 297 ? -31.750 0.849 15.974 1.00 97.94 297 ILE A CA 1
ATOM 2424 C C . ILE A 1 297 ? -32.712 1.078 14.805 1.00 97.94 297 ILE A C 1
ATOM 2426 O O . ILE A 1 297 ? -32.915 0.177 13.990 1.00 97.94 297 ILE A O 1
ATOM 2430 N N . GLU A 1 298 ? -33.276 2.284 14.703 1.00 96.50 298 GLU A N 1
ATOM 2431 C CA . GLU A 1 298 ? -34.199 2.655 13.628 1.00 96.50 298 GLU A CA 1
ATOM 2432 C C . GLU A 1 298 ? -33.513 2.721 12.255 1.00 96.50 298 GLU A C 1
ATOM 2434 O O . GLU A 1 298 ? -34.098 2.287 11.261 1.00 96.50 298 GLU A O 1
ATOM 2439 N N . ALA A 1 299 ? -32.284 3.242 12.187 1.00 95.38 299 ALA A N 1
ATOM 2440 C CA . ALA A 1 299 ? -31.567 3.436 10.929 1.00 95.38 299 ALA A CA 1
ATOM 2441 C C . ALA A 1 299 ? -30.983 2.140 10.347 1.00 95.38 299 ALA A C 1
ATOM 2443 O O . ALA A 1 299 ? -31.025 1.939 9.131 1.00 95.38 299 ALA A O 1
ATOM 2444 N N . PHE A 1 300 ? -30.418 1.277 11.193 1.00 92.38 300 PHE A N 1
ATOM 2445 C CA . PHE A 1 300 ? -29.597 0.146 10.749 1.00 92.38 300 PHE A CA 1
ATOM 2446 C C . PHE A 1 300 ? -30.181 -1.222 11.097 1.00 92.38 300 PHE A C 1
ATOM 2448 O O . PHE A 1 300 ? -29.832 -2.214 10.454 1.00 92.38 300 PHE A O 1
ATOM 2455 N N . GLY A 1 301 ? -31.076 -1.309 12.085 1.00 95.06 301 GLY A N 1
ATOM 2456 C CA . GLY A 1 301 ? -31.506 -2.598 12.620 1.00 95.06 301 GLY A CA 1
ATOM 2457 C C . GLY A 1 301 ? -30.315 -3.428 13.118 1.00 95.06 301 GLY A C 1
ATOM 2458 O O . GLY A 1 301 ? -29.275 -2.896 13.491 1.00 95.06 301 GLY A O 1
ATOM 2459 N N . ALA A 1 302 ? -30.447 -4.755 13.159 1.00 93.31 302 ALA A N 1
ATOM 2460 C CA . ALA A 1 302 ? -29.411 -5.643 13.698 1.00 93.31 302 ALA A CA 1
ATOM 2461 C C . ALA A 1 302 ? -28.250 -5.906 12.704 1.00 93.31 302 ALA A C 1
ATOM 2463 O O . ALA A 1 302 ? -27.947 -7.061 12.379 1.00 93.31 302 ALA A O 1
ATOM 2464 N N . ASP A 1 303 ? -27.596 -4.843 12.229 1.00 84.50 303 ASP A N 1
ATOM 2465 C CA . ASP A 1 303 ? -26.437 -4.881 11.327 1.00 84.50 303 ASP A CA 1
ATOM 2466 C C . ASP A 1 303 ? -25.159 -4.422 12.050 1.00 84.50 303 ASP A C 1
ATOM 2468 O O . ASP A 1 303 ? -24.839 -3.236 12.125 1.00 84.50 303 ASP A O 1
ATOM 2472 N N . ALA A 1 304 ? -24.394 -5.392 12.558 1.00 80.00 304 ALA A N 1
ATOM 2473 C CA . ALA A 1 304 ? -23.135 -5.143 13.260 1.00 80.00 304 ALA A CA 1
ATOM 2474 C C . ALA A 1 304 ? -22.136 -4.327 12.419 1.00 80.00 304 ALA A C 1
ATOM 2476 O O . ALA A 1 304 ? -21.461 -3.441 12.936 1.00 80.00 304 ALA A O 1
ATOM 2477 N N . ALA A 1 305 ? -22.056 -4.592 11.114 1.00 68.50 305 ALA A N 1
ATOM 2478 C CA . ALA A 1 305 ? -21.105 -3.910 10.249 1.00 68.50 305 ALA A CA 1
ATOM 2479 C C . ALA A 1 305 ? -21.529 -2.451 10.007 1.00 68.50 305 ALA A C 1
ATOM 2481 O O . ALA A 1 305 ? -20.680 -1.564 9.954 1.00 68.50 305 ALA A O 1
ATOM 2482 N N . ALA A 1 306 ? -22.835 -2.173 9.907 1.00 76.19 306 ALA A N 1
ATOM 2483 C CA . ALA A 1 306 ? -23.344 -0.800 9.844 1.00 76.19 306 ALA A CA 1
ATOM 2484 C C . ALA A 1 306 ? -23.075 -0.023 11.136 1.00 76.19 306 ALA A C 1
ATOM 2486 O O . ALA A 1 306 ? -22.654 1.130 11.064 1.00 76.19 306 ALA A O 1
ATOM 2487 N N . GLY A 1 307 ? -23.244 -0.664 12.295 1.00 85.69 307 GLY A N 1
ATOM 2488 C CA . GLY A 1 307 ? -22.915 -0.074 13.592 1.00 85.69 307 GLY A CA 1
ATOM 2489 C C . GLY A 1 307 ? -21.437 0.285 13.690 1.00 85.69 307 GLY A C 1
ATOM 2490 O O . GLY A 1 307 ? -21.097 1.404 14.065 1.00 85.69 307 GLY A O 1
ATOM 2491 N N . GLN A 1 308 ? -20.563 -0.626 13.259 1.00 75.19 308 GLN A N 1
ATOM 2492 C CA . GLN A 1 308 ? -19.129 -0.362 13.201 1.00 75.19 308 GLN A CA 1
ATOM 2493 C C . GLN A 1 308 ? -18.804 0.827 12.299 1.00 75.19 308 GLN A C 1
ATOM 2495 O O . GLN A 1 308 ? -18.214 1.801 12.763 1.00 75.19 308 GLN A O 1
ATOM 2500 N N . ARG A 1 309 ? -19.269 0.799 11.043 1.00 72.12 309 ARG A N 1
ATOM 2501 C CA . ARG A 1 309 ? -19.077 1.910 10.096 1.00 72.12 309 ARG A CA 1
ATOM 2502 C C . ARG A 1 309 ? -19.571 3.238 10.667 1.00 72.12 309 ARG A C 1
ATOM 2504 O O . ARG A 1 309 ? -18.859 4.230 10.587 1.00 72.12 309 ARG A O 1
ATOM 2511 N N . HIS A 1 310 ? -20.760 3.262 11.270 1.00 85.81 310 HIS A N 1
ATOM 2512 C CA . HIS A 1 310 ? -21.309 4.486 11.845 1.00 85.81 310 HIS A CA 1
ATOM 2513 C C . HIS A 1 310 ? -20.471 5.004 13.012 1.00 85.81 310 HIS A C 1
ATOM 2515 O O . HIS A 1 310 ? -20.212 6.202 13.074 1.00 85.81 310 HIS A O 1
ATOM 2521 N N . TYR A 1 311 ? -20.028 4.140 13.929 1.00 79.69 311 TYR A N 1
ATOM 2522 C CA . TYR A 1 311 ? -19.206 4.596 15.047 1.00 79.69 311 TYR A CA 1
ATOM 2523 C C . TYR A 1 311 ? -17.938 5.288 14.555 1.00 79.69 311 TYR A C 1
ATOM 2525 O O . TYR A 1 311 ? -17.652 6.405 14.976 1.00 79.69 311 TYR A O 1
ATOM 2533 N N . PHE A 1 312 ? -17.227 4.661 13.617 1.00 66.25 312 PHE A N 1
ATOM 2534 C CA . PHE A 1 312 ? -15.984 5.216 13.092 1.00 66.25 312 PHE A CA 1
ATOM 2535 C C . PHE A 1 312 ? -16.202 6.480 12.252 1.00 66.25 312 PHE A C 1
ATOM 2537 O O . PHE A 1 312 ? -15.371 7.381 12.313 1.00 66.25 312 PHE A O 1
ATOM 2544 N N . HIS A 1 313 ? -17.309 6.579 11.508 1.00 62.41 313 HIS A N 1
ATOM 2545 C CA . HIS A 1 313 ? -17.594 7.747 10.663 1.00 62.41 313 HIS A CA 1
ATOM 2546 C C . HIS A 1 313 ? -18.229 8.923 11.414 1.00 62.41 313 HIS A C 1
ATOM 2548 O O . HIS A 1 313 ? -18.043 10.067 11.014 1.00 62.41 313 HIS A O 1
ATOM 2554 N N . HIS A 1 314 ? -19.008 8.654 12.463 1.00 76.19 314 HIS A N 1
ATOM 2555 C CA . HIS A 1 314 ? -19.855 9.652 13.126 1.00 76.19 314 HIS A CA 1
ATOM 2556 C C . HIS A 1 314 ? -19.836 9.514 14.648 1.00 76.19 314 HIS A C 1
ATOM 2558 O O . HIS A 1 314 ? -19.702 10.507 15.357 1.00 76.19 314 HIS A O 1
ATOM 2564 N N . GLY A 1 315 ? -19.911 8.287 15.170 1.00 75.44 315 GLY A N 1
ATOM 2565 C CA . GLY A 1 315 ? -20.047 8.046 16.608 1.00 75.44 315 GLY A CA 1
ATOM 2566 C C . GLY A 1 315 ? -18.943 8.666 17.461 1.00 75.44 315 GLY A C 1
ATOM 2567 O O . GLY A 1 315 ? -19.236 9.172 18.542 1.00 75.44 315 GLY A O 1
ATOM 2568 N N . ILE A 1 316 ? -17.697 8.682 16.986 1.00 60.50 316 ILE A N 1
ATOM 2569 C CA . ILE A 1 316 ? -16.599 9.299 17.740 1.00 60.50 316 ILE A CA 1
ATOM 2570 C C . ILE A 1 316 ? -16.726 10.840 17.757 1.00 60.50 316 ILE A C 1
ATOM 2572 O O . ILE A 1 316 ? -16.530 11.448 18.810 1.00 60.50 316 ILE A O 1
ATOM 2576 N N . GLU A 1 317 ? -17.120 11.481 16.648 1.00 56.66 317 GLU A N 1
ATOM 2577 C CA . GLU A 1 317 ? -17.385 12.935 16.595 1.00 56.66 317 GLU A CA 1
ATOM 2578 C C . GLU A 1 317 ? -18.565 13.342 17.475 1.00 56.66 317 GLU A C 1
ATOM 2580 O O . GLU A 1 317 ? -18.536 14.361 18.167 1.00 56.66 317 GLU A O 1
ATOM 2585 N N . GLU A 1 318 ? -19.609 12.520 17.461 1.00 77.38 318 GLU A N 1
ATOM 2586 C CA . GLU A 1 318 ? -20.813 12.712 18.260 1.00 77.38 318 GLU A CA 1
ATOM 2587 C C . GLU A 1 318 ? -20.562 12.471 19.760 1.00 77.38 318 GLU A C 1
ATOM 2589 O O . GLU A 1 318 ? -21.447 12.723 20.579 1.00 77.38 318 GLU A O 1
ATOM 2594 N N . GLY A 1 319 ? -19.371 11.986 20.136 1.00 66.88 319 GLY A N 1
ATOM 2595 C CA . GLY A 1 319 ? -19.021 11.640 21.512 1.00 66.88 319 GLY A CA 1
ATOM 2596 C C . GLY A 1 319 ? -19.822 10.452 22.046 1.00 66.88 319 GLY A C 1
ATOM 2597 O O . GLY A 1 319 ? -20.063 10.362 23.252 1.00 66.88 319 GLY A O 1
ATOM 2598 N N . ARG A 1 320 ? -20.273 9.563 21.155 1.00 83.94 320 ARG A N 1
ATOM 2599 C CA . ARG A 1 320 ? -21.023 8.362 21.519 1.00 83.94 320 ARG A CA 1
ATOM 2600 C C . ARG A 1 320 ? -20.108 7.356 22.218 1.00 83.94 320 ARG A C 1
ATOM 2602 O O . ARG A 1 320 ? -18.958 7.152 21.833 1.00 83.94 320 ARG A O 1
ATOM 2609 N N . THR A 1 321 ? -20.639 6.717 23.249 1.00 77.38 321 THR A N 1
ATOM 2610 C CA . THR A 1 321 ? -20.033 5.567 23.917 1.00 77.38 321 THR A CA 1
ATOM 2611 C C . THR A 1 321 ? -20.448 4.284 23.197 1.00 77.38 321 THR A C 1
ATOM 2613 O O . THR A 1 321 ? -21.407 4.266 22.429 1.00 77.38 321 THR A O 1
ATOM 2616 N N . THR A 1 322 ? -19.705 3.200 23.385 1.00 78.88 322 THR A N 1
ATOM 2617 C CA . THR A 1 322 ? -19.937 1.925 22.676 1.00 78.88 322 THR A CA 1
ATOM 2618 C C . THR A 1 322 ? -20.565 0.855 23.564 1.00 78.88 322 THR A C 1
ATOM 2620 O O . THR A 1 322 ? -20.872 -0.236 23.096 1.00 78.88 322 THR A O 1
ATOM 2623 N N . ASP A 1 323 ? -20.771 1.194 24.833 1.00 78.44 323 ASP A N 1
ATOM 2624 C CA . ASP A 1 323 ? -21.173 0.343 25.950 1.00 78.44 323 ASP A CA 1
ATOM 2625 C C . ASP A 1 323 ? -22.420 0.891 26.672 1.00 78.44 323 ASP A C 1
ATOM 2627 O O . ASP A 1 323 ? -22.635 0.627 27.852 1.00 78.44 323 ASP A O 1
ATOM 2631 N N . GLY A 1 324 ? -23.238 1.691 25.978 1.00 86.50 324 GLY A N 1
ATOM 2632 C CA . GLY A 1 324 ? -24.476 2.243 26.537 1.00 86.50 324 GLY A CA 1
ATOM 2633 C C . GLY A 1 324 ? -25.578 1.199 26.747 1.00 86.50 324 GLY A C 1
ATOM 2634 O O . GLY A 1 324 ? -26.498 1.454 27.519 1.00 86.50 324 GLY A O 1
ATOM 2635 N N . PHE A 1 325 ? -25.472 0.050 26.075 1.00 93.88 325 PHE A N 1
ATOM 2636 C CA . PHE A 1 325 ? -26.299 -1.135 26.270 1.00 93.88 325 PHE A CA 1
ATOM 2637 C C . PHE A 1 325 ? -25.495 -2.230 26.992 1.00 93.88 325 PHE A C 1
ATOM 2639 O O . PHE A 1 325 ? -24.323 -2.461 26.693 1.00 93.88 325 PHE A O 1
ATOM 2646 N N . ASP A 1 326 ? -26.120 -2.934 27.934 1.00 92.62 326 ASP A N 1
ATOM 2647 C CA . ASP A 1 326 ? -25.539 -4.093 28.617 1.00 92.62 326 ASP A CA 1
ATOM 2648 C C . ASP A 1 326 ? -26.334 -5.368 28.305 1.00 92.62 326 ASP A C 1
ATOM 2650 O O . ASP A 1 326 ? -27.302 -5.742 28.977 1.00 92.62 326 ASP A O 1
ATOM 2654 N N . ALA A 1 327 ? -25.873 -6.102 27.291 1.00 92.88 327 ALA A N 1
ATOM 2655 C CA . ALA A 1 327 ? -26.462 -7.373 26.881 1.00 92.88 327 ALA A CA 1
ATOM 2656 C C . ALA A 1 327 ? -26.503 -8.428 28.006 1.00 92.88 327 ALA A C 1
ATOM 2658 O O . ALA A 1 327 ? -27.406 -9.274 28.037 1.00 92.88 327 ALA A O 1
ATOM 2659 N N . ARG A 1 328 ? -25.559 -8.391 28.953 1.00 93.00 328 ARG A N 1
ATOM 2660 C CA . ARG A 1 328 ? -25.516 -9.331 30.079 1.00 93.00 328 ARG A CA 1
ATOM 2661 C C . ARG A 1 328 ? -26.598 -9.004 31.098 1.00 93.00 328 ARG A C 1
ATOM 2663 O O . ARG A 1 328 ? -27.302 -9.917 31.539 1.00 93.00 328 ARG A O 1
ATOM 2670 N N . THR A 1 329 ? -26.765 -7.729 31.434 1.00 94.94 329 THR A N 1
ATOM 2671 C CA . THR A 1 329 ? -27.837 -7.280 32.335 1.00 94.94 329 THR A CA 1
ATOM 2672 C C . THR A 1 329 ? -29.206 -7.474 31.685 1.00 94.94 329 THR A C 1
ATOM 2674 O O . THR A 1 329 ? -30.129 -8.002 32.311 1.00 94.94 329 THR A O 1
ATOM 2677 N N . TYR A 1 330 ? -29.314 -7.224 30.380 1.00 96.50 330 TYR A N 1
ATOM 2678 C CA . TYR A 1 330 ? -30.504 -7.551 29.600 1.00 96.50 330 TYR A CA 1
ATOM 2679 C C . TYR A 1 330 ? -30.881 -9.040 29.693 1.00 96.50 330 TYR A C 1
ATOM 2681 O O . TYR A 1 330 ? -32.025 -9.385 30.003 1.00 96.50 330 TYR A O 1
ATOM 2689 N N . LEU A 1 331 ? -29.917 -9.951 29.515 1.00 96.56 331 LEU A N 1
ATOM 2690 C CA . LEU A 1 331 ? -30.142 -11.381 29.742 1.00 96.56 331 LEU A CA 1
ATOM 2691 C C . LEU A 1 331 ? -30.538 -11.668 31.198 1.00 96.56 331 LEU A C 1
ATOM 2693 O O . LEU A 1 331 ? -31.437 -12.473 31.438 1.00 96.56 331 LEU A O 1
ATOM 2697 N N . ALA A 1 332 ? -29.928 -11.021 32.191 1.00 95.38 332 ALA A N 1
ATOM 2698 C CA . ALA A 1 332 ? -30.262 -11.213 33.606 1.00 95.38 332 ALA A CA 1
ATOM 2699 C C . ALA A 1 332 ? -31.702 -10.782 33.956 1.00 95.38 332 ALA A C 1
ATOM 2701 O O . ALA A 1 332 ? -32.366 -11.446 34.763 1.00 95.38 332 ALA A O 1
ATOM 2702 N N . ASN A 1 333 ? -32.235 -9.768 33.279 1.00 95.88 333 ASN A N 1
ATOM 2703 C CA . ASN A 1 333 ? -33.597 -9.278 33.488 1.00 95.88 333 ASN A CA 1
ATOM 2704 C C . ASN A 1 333 ? -34.682 -10.241 32.969 1.00 95.88 333 ASN A C 1
ATOM 2706 O O . ASN A 1 333 ? -35.757 -10.337 33.565 1.00 95.88 333 ASN A O 1
ATOM 2710 N N . TYR A 1 334 ? -34.408 -11.014 31.910 1.00 96.38 334 TYR A N 1
ATOM 2711 C CA . TYR A 1 334 ? -35.442 -11.766 31.184 1.00 96.38 334 TYR A CA 1
ATOM 2712 C C . TYR A 1 334 ? -35.167 -13.275 31.101 1.00 96.38 334 TYR A C 1
ATOM 2714 O O . TYR A 1 334 ? -34.282 -13.748 30.387 1.00 96.38 334 TYR A O 1
ATOM 2722 N N . ALA A 1 335 ? -35.955 -14.065 31.840 1.00 96.50 335 ALA A N 1
ATOM 2723 C CA . ALA A 1 335 ? -35.779 -15.518 31.937 1.00 96.50 335 ALA A CA 1
ATOM 2724 C C . ALA A 1 335 ? -36.038 -16.264 30.617 1.00 96.50 335 ALA A C 1
ATOM 2726 O O . ALA A 1 335 ? -35.395 -17.280 30.356 1.00 96.50 335 ALA A O 1
ATOM 2727 N N . ASP A 1 336 ? -36.955 -15.759 29.792 1.00 97.69 336 ASP A N 1
ATOM 2728 C CA . ASP A 1 336 ? -37.221 -16.254 28.440 1.00 97.69 336 ASP A CA 1
ATOM 2729 C C . ASP A 1 336 ? -35.995 -16.095 27.535 1.00 97.69 336 ASP A C 1
ATOM 2731 O O . ASP A 1 336 ? -35.623 -17.045 26.848 1.00 97.69 336 ASP A O 1
ATOM 2735 N N . LEU A 1 337 ? -35.308 -14.950 27.602 1.00 97.25 337 LEU A N 1
ATOM 2736 C CA . LEU A 1 337 ? -34.098 -14.712 26.812 1.00 97.25 337 LEU A CA 1
ATOM 2737 C C . LEU A 1 337 ? -32.943 -15.604 27.264 1.00 97.25 337 LEU A C 1
ATOM 2739 O O . LEU A 1 337 ? -32.260 -16.183 26.425 1.00 97.25 337 LEU A O 1
ATOM 2743 N N . ARG A 1 338 ? -32.768 -15.819 28.575 1.00 97.12 338 ARG A N 1
ATOM 2744 C CA . ARG A 1 338 ? -31.777 -16.797 29.070 1.00 97.12 338 ARG A CA 1
ATOM 2745 C C . ARG A 1 338 ? -32.090 -18.217 28.628 1.00 97.12 338 ARG A C 1
ATOM 2747 O O . ARG A 1 338 ? -31.173 -18.975 28.335 1.00 97.12 338 ARG A O 1
ATOM 2754 N N . ALA A 1 339 ? -33.367 -18.594 28.592 1.00 97.00 339 ALA A N 1
ATOM 2755 C CA . ALA A 1 339 ? -33.768 -19.910 28.112 1.00 97.00 339 ALA A CA 1
ATOM 2756 C C . ALA A 1 339 ? -33.504 -20.076 26.605 1.00 97.00 339 ALA A C 1
ATOM 2758 O O 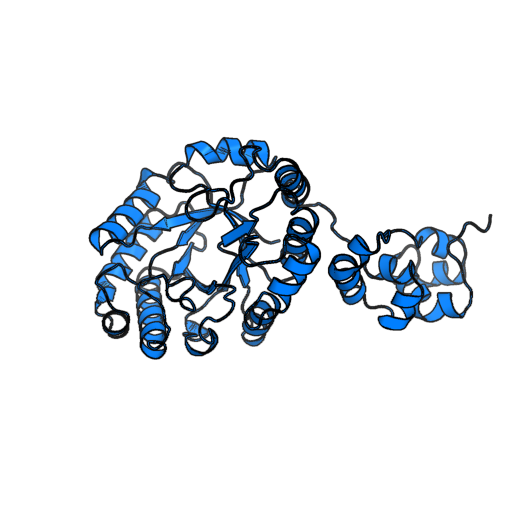. ALA A 1 339 ? -33.144 -21.171 26.177 1.00 97.00 339 ALA A O 1
ATOM 2759 N N . ALA A 1 340 ? -33.664 -19.007 25.820 1.00 96.19 340 ALA A N 1
ATOM 2760 C CA . ALA A 1 340 ? -33.457 -19.021 24.375 1.00 96.19 340 ALA A CA 1
ATOM 2761 C C . ALA A 1 340 ? -31.975 -18.925 23.971 1.00 96.19 340 ALA A C 1
ATOM 2763 O O . ALA A 1 340 ? -31.528 -19.667 23.098 1.00 96.19 340 ALA A O 1
ATOM 2764 N N . PHE A 1 341 ? -31.216 -18.025 24.598 1.00 95.12 341 PHE A N 1
ATOM 2765 C CA . PHE A 1 341 ? -29.877 -17.619 24.151 1.00 95.12 341 PHE A CA 1
ATOM 2766 C C . PHE A 1 341 ? -28.759 -17.999 25.129 1.00 95.12 341 PHE A C 1
ATOM 2768 O O . PHE A 1 341 ? -27.577 -17.875 24.803 1.00 95.12 341 PHE A O 1
ATOM 2775 N N . GLY A 1 342 ? -29.097 -18.466 26.334 1.00 94.88 342 GLY A N 1
ATOM 2776 C CA . GLY A 1 342 ? -28.116 -18.728 27.382 1.00 94.88 342 GLY A CA 1
ATOM 2777 C C . GLY A 1 342 ? -27.390 -17.446 27.788 1.00 94.88 342 GLY A C 1
ATOM 2778 O O . GLY A 1 342 ? -28.012 -16.507 28.276 1.00 94.88 342 GLY A O 1
ATOM 2779 N N . SER A 1 343 ? -26.070 -17.430 27.597 1.00 92.19 343 SER A N 1
ATOM 2780 C CA . SER A 1 343 ? -25.185 -16.290 27.869 1.00 92.19 343 SER A CA 1
ATOM 2781 C C . SER A 1 343 ? -24.674 -15.608 26.591 1.00 92.19 343 SER A C 1
ATOM 2783 O O . SER A 1 343 ? -23.630 -14.965 26.628 1.00 92.19 343 SER A O 1
ATOM 2785 N N . ASN A 1 344 ? -25.331 -15.815 25.445 1.00 89.06 344 ASN A N 1
ATOM 2786 C CA . ASN A 1 344 ? -24.902 -15.227 24.177 1.00 89.06 344 ASN A CA 1
ATOM 2787 C C . ASN A 1 344 ? -25.332 -13.754 24.086 1.00 89.06 344 ASN A C 1
ATOM 2789 O O . ASN A 1 344 ? -26.492 -13.450 23.807 1.00 89.06 344 ASN A O 1
ATOM 2793 N N . GLU A 1 345 ? -24.379 -12.856 24.322 1.00 91.25 345 GLU A N 1
ATOM 2794 C CA . GLU A 1 345 ? -24.588 -11.405 24.341 1.00 91.25 345 GLU A CA 1
ATOM 2795 C C . GLU A 1 345 ? -24.951 -10.844 22.951 1.00 91.25 345 GLU A C 1
ATOM 2797 O O . GLU A 1 345 ? -25.838 -9.997 22.858 1.00 91.25 345 GLU A O 1
ATOM 2802 N N . ASN A 1 346 ? -24.403 -11.393 21.858 1.00 86.75 346 ASN A N 1
ATOM 2803 C CA . ASN A 1 346 ? -24.730 -10.943 20.497 1.00 86.75 346 ASN A CA 1
ATOM 2804 C C . ASN A 1 346 ? -26.184 -11.257 20.125 1.00 86.75 346 ASN A C 1
ATOM 2806 O O . ASN A 1 346 ? -26.876 -10.413 19.560 1.00 86.75 346 ASN A O 1
ATOM 2810 N N . GLU A 1 347 ? -26.675 -12.457 20.446 1.00 91.81 347 GLU A N 1
ATOM 2811 C CA . GLU A 1 347 ? -28.082 -12.811 20.199 1.00 91.81 347 GLU A CA 1
ATOM 2812 C C . GLU A 1 347 ? -29.034 -11.996 21.084 1.00 91.81 347 GLU A C 1
ATOM 2814 O O . GLU A 1 347 ? -30.114 -11.600 20.642 1.00 91.81 347 GLU A O 1
ATOM 2819 N N . ALA A 1 348 ? -28.609 -11.664 22.305 1.00 95.88 348 ALA A N 1
ATOM 2820 C CA . ALA A 1 348 ? -29.347 -10.766 23.183 1.00 95.88 348 ALA A CA 1
ATOM 2821 C C . ALA A 1 348 ? -29.437 -9.340 22.607 1.00 95.88 348 ALA A C 1
ATOM 2823 O O . ALA A 1 348 ? -30.531 -8.774 22.566 1.00 95.88 348 ALA A O 1
ATOM 2824 N N . ALA A 1 349 ? -28.329 -8.795 22.092 1.00 95.69 349 ALA A N 1
ATOM 2825 C CA . ALA A 1 349 ? -28.301 -7.501 21.412 1.00 95.69 349 ALA A CA 1
ATOM 2826 C C . ALA A 1 349 ? -29.155 -7.513 20.132 1.00 95.69 349 ALA A C 1
ATOM 2828 O O . ALA A 1 349 ? -30.004 -6.640 19.954 1.00 95.69 349 ALA A O 1
ATOM 2829 N N . ARG A 1 350 ? -29.043 -8.549 19.281 1.00 96.88 350 ARG A N 1
ATOM 2830 C CA . ARG A 1 350 ? -29.920 -8.720 18.101 1.00 96.88 350 ARG A CA 1
ATOM 2831 C C . ARG A 1 350 ? -31.394 -8.732 18.487 1.00 96.88 350 ARG A C 1
ATOM 2833 O O . ARG A 1 350 ? -32.200 -8.074 17.826 1.00 96.88 350 ARG A O 1
ATOM 2840 N N . HIS A 1 351 ? -31.752 -9.457 19.547 1.00 97.81 351 HIS A N 1
ATOM 2841 C CA . HIS A 1 351 ? -33.123 -9.493 20.045 1.00 97.81 351 HIS A CA 1
ATOM 2842 C C . HIS A 1 351 ? -33.584 -8.117 20.528 1.00 97.81 351 HIS A C 1
ATOM 2844 O O . HIS A 1 351 ? -34.695 -7.700 20.197 1.00 97.81 351 HIS A O 1
ATOM 2850 N N . PHE A 1 352 ? -32.757 -7.403 21.292 1.00 98.00 352 PHE A N 1
ATOM 2851 C CA . PHE A 1 352 ? -33.105 -6.071 21.774 1.00 98.00 352 PHE A CA 1
ATOM 2852 C C . PHE A 1 352 ? -33.380 -5.103 20.620 1.00 98.00 352 PHE A C 1
ATOM 2854 O O . PHE A 1 352 ? -34.446 -4.490 20.585 1.00 98.00 352 PHE A O 1
ATOM 2861 N N . ILE A 1 353 ? -32.481 -5.053 19.636 1.00 97.94 353 ILE A N 1
ATOM 2862 C CA . ILE A 1 353 ? -32.607 -4.202 18.445 1.00 97.94 353 ILE A CA 1
ATOM 2863 C C . ILE A 1 353 ? -33.864 -4.561 17.638 1.00 97.94 353 ILE A C 1
ATOM 2865 O O . ILE A 1 353 ? -34.589 -3.679 17.188 1.00 97.94 353 ILE A O 1
ATOM 2869 N N . THR A 1 354 ? -34.144 -5.856 17.459 1.00 97.50 354 THR A N 1
ATOM 2870 C CA . THR A 1 354 ? -35.243 -6.316 16.589 1.00 97.50 354 THR A CA 1
ATOM 2871 C C . THR A 1 354 ? -36.615 -6.239 17.269 1.00 97.50 354 THR A C 1
ATOM 2873 O O . THR A 1 354 ? -37.617 -5.973 16.608 1.00 97.50 354 THR A O 1
ATOM 2876 N N . PHE A 1 355 ? -36.676 -6.486 18.581 1.00 97.12 355 PHE A N 1
ATOM 2877 C CA . PHE A 1 355 ? -37.929 -6.625 19.331 1.00 97.12 355 PHE A CA 1
ATOM 2878 C C . PHE A 1 355 ? -37.905 -5.871 20.660 1.00 97.12 355 PHE A C 1
ATOM 2880 O O . PHE A 1 355 ? -38.810 -5.088 20.944 1.00 97.12 355 PHE A O 1
ATOM 2887 N N . GLY A 1 356 ? -36.872 -6.094 21.476 1.00 96.44 356 GLY A N 1
ATOM 2888 C CA . GLY A 1 356 ? -36.841 -5.657 22.873 1.00 96.44 356 GLY A CA 1
ATOM 2889 C C . GLY A 1 356 ? -37.045 -4.156 23.078 1.00 96.44 356 GLY A C 1
ATOM 2890 O O . GLY A 1 356 ? -37.777 -3.776 23.990 1.00 96.44 356 GLY A O 1
ATOM 2891 N N . HIS A 1 357 ? -36.465 -3.323 22.213 1.00 95.88 357 HIS A N 1
ATOM 2892 C CA . HIS A 1 357 ? -36.626 -1.871 22.249 1.00 95.88 357 HIS A CA 1
ATOM 2893 C C . HIS A 1 357 ? -38.096 -1.458 22.043 1.00 95.88 357 HIS A C 1
ATOM 2895 O O . HIS A 1 357 ? -38.643 -0.684 22.826 1.00 95.88 357 HIS A O 1
ATOM 2901 N N . ALA A 1 358 ? -38.783 -2.042 21.053 1.00 95.25 358 ALA A N 1
ATOM 2902 C CA . ALA A 1 358 ? -40.202 -1.775 20.788 1.00 95.25 358 ALA A CA 1
ATOM 2903 C C . ALA A 1 358 ? -41.140 -2.369 21.857 1.00 95.25 358 ALA A C 1
ATOM 2905 O O . ALA A 1 358 ? -42.215 -1.830 22.117 1.00 95.25 358 ALA A O 1
ATOM 2906 N N . GLU A 1 359 ? -40.732 -3.470 22.493 1.00 96.12 359 GLU A N 1
ATOM 2907 C CA . GLU A 1 359 ? -41.443 -4.092 23.617 1.00 96.12 359 GLU A CA 1
ATOM 2908 C C . GLU A 1 359 ? -41.287 -3.317 24.939 1.00 96.12 359 GLU A C 1
ATOM 2910 O O . GLU A 1 359 ? -41.950 -3.651 25.924 1.00 96.12 359 GLU A O 1
ATOM 2915 N N . GLY A 1 360 ? -40.423 -2.296 24.986 1.00 94.81 360 GLY A N 1
ATOM 2916 C CA . GLY A 1 360 ? -40.117 -1.542 26.204 1.00 94.81 360 GLY A CA 1
ATOM 2917 C C . GLY A 1 360 ? -39.310 -2.343 27.229 1.00 94.81 360 GLY A C 1
ATOM 2918 O O . GLY A 1 360 ? -39.396 -2.075 28.430 1.00 94.81 360 GLY A O 1
ATOM 2919 N N . ARG A 1 361 ? -38.559 -3.356 26.779 1.00 95.69 361 ARG A N 1
ATOM 2920 C CA . ARG A 1 361 ? -37.626 -4.094 27.635 1.00 95.69 361 ARG A CA 1
ATOM 2921 C C . ARG A 1 361 ? -36.394 -3.235 27.952 1.00 95.69 361 ARG A C 1
ATOM 2923 O O . ARG A 1 361 ? -36.109 -2.280 27.240 1.00 95.69 361 ARG A O 1
ATOM 2930 N N . THR A 1 362 ? -35.663 -3.573 29.011 1.00 93.62 362 THR A N 1
ATOM 2931 C CA . THR A 1 362 ? -34.524 -2.777 29.494 1.00 93.62 362 THR A CA 1
ATOM 2932 C C . THR A 1 362 ? -33.378 -3.642 30.006 1.00 93.62 362 THR A C 1
ATOM 2934 O O . THR A 1 362 ? -33.576 -4.746 30.514 1.00 93.62 362 THR A O 1
ATOM 2937 N N . ASP A 1 363 ? -32.178 -3.113 29.859 1.00 90.69 363 ASP A N 1
ATOM 2938 C CA . ASP A 1 363 ? -30.896 -3.589 30.363 1.00 90.69 363 ASP A CA 1
ATOM 2939 C C . ASP A 1 363 ? -30.441 -2.851 31.634 1.00 90.69 363 ASP A C 1
ATOM 2941 O O . ASP A 1 363 ? -29.358 -3.116 32.136 1.00 90.69 363 ASP A O 1
ATOM 2945 N N . LEU A 1 364 ? -31.262 -1.951 32.186 1.00 89.38 364 LEU A N 1
ATOM 2946 C CA . LEU A 1 364 ? -31.007 -1.365 33.498 1.00 89.38 364 LEU A CA 1
ATOM 2947 C C . LEU A 1 364 ? -31.254 -2.401 34.597 1.00 89.38 364 LEU A C 1
ATOM 2949 O O . LEU A 1 364 ? -32.169 -3.222 34.490 1.00 89.38 364 LEU A O 1
ATOM 2953 N N . ASP A 1 365 ? -30.484 -2.322 35.681 1.00 78.19 365 ASP A N 1
ATOM 2954 C CA . ASP A 1 365 ? -30.691 -3.177 36.848 1.00 78.19 365 ASP A CA 1
ATOM 2955 C C . ASP A 1 365 ? -32.108 -2.992 37.411 1.00 78.19 365 ASP A C 1
ATOM 2957 O O . ASP A 1 365 ? -32.502 -1.911 37.859 1.00 78.19 365 ASP A O 1
ATOM 2961 N N . LEU A 1 366 ? -32.887 -4.075 37.394 1.00 71.31 366 LEU A N 1
ATOM 2962 C CA . LEU A 1 366 ? -34.237 -4.116 37.960 1.00 71.31 366 LEU A CA 1
ATOM 2963 C C . LEU A 1 366 ? -34.256 -4.595 39.422 1.00 71.31 366 LEU A C 1
ATOM 2965 O O . LEU A 1 366 ? -35.344 -4.703 39.999 1.00 71.31 366 LEU A O 1
ATOM 2969 N N . PHE A 1 367 ? -33.088 -4.884 40.016 1.00 56.34 367 PHE A N 1
ATOM 2970 C CA . PHE A 1 367 ? -32.965 -5.525 41.330 1.00 56.34 367 PHE A CA 1
ATOM 2971 C C . PHE A 1 367 ? -31.816 -4.998 42.185 1.00 56.34 367 PHE A C 1
ATOM 2973 O O . PHE A 1 367 ? -30.662 -5.019 41.710 1.00 56.34 367 PHE A O 1
#

InterPro domains:
  IPR000805 Glycoside hydrolase family 26 [PR00739] (101-118)
  IPR000805 Glycoside hydrolase family 26 [PR00739] (165-177)
  IPR000805 Glycoside hydrolase family 26 [PTHR40079] (59-227)
  IPR017853 Glycoside hydrolase superfamily [SSF51445] (19-256)
  IPR022790 Glycosyl hydrolase family 26 domain [PF02156] (81-189)
  IPR022790 Glycosyl hydrolase family 26 domain [PS51764] (1-285)

Sequence (367 aa):
MTQLGVYLGNRPQDLPAFEEWLGREVDNIHVVSGFQSWADLIDSTRWNARELWHETPRDHQWSIPLIPLGATLEEAATGAYNARYRELATILIENSQTDGPIDVRTGWEFNGDWFPWSAIGHEEAYIGAFRQFVDSFRAVSDRFVFEWNVNEAWGGMDPATAYPGDDYVDIIGMDVYWNTLYFTSDPYQAWDMLLKEKYGLQWHQDFAAARDKPTAYSEWGVMTNNAEPFVKAMKVWFDTHDVVFQSRWDSDDSFPGRLSDGSEPNTGRAYVETFSDTKMDWSLDGLQYIASYADLIEAFGADAAAGQRHYFHHGIEEGRTTDGFDARTYLANYADLRAAFGSNENEAARHFITFGHAEGRTDLDLF